Protein AF-A0A7S1JP50-F1 (afdb_monomer)

Sequence (211 aa):
AERHQGPLANLEGIGPIETRGVLFNLQELDGWASELQLILVARGCCRSLRSLKVKLVDEAMVSHPVFLFAEDLQEFANAVCVDNVPLTLTGGVGIFDLVLLQSALFPPASSPILKTVLRQLAQQAAQVSVGLNSTLSTPLDTPTPAMLDLARGLAFDKATRVLVANIDSLLQAPAAPPAPAPGLAAVAIIEEMQPIPQASALVISERMTAA

Nearest PDB structures (foldseek):
  3sfv-assembly1_A  TM=3.304E-01  e=3.286E+00  Homo sapiens
  3zjc-assembly4_C  TM=2.666E-01  e=3.485E+00  Homo sapiens
  3zjc-assembly3_E  TM=2.616E-01  e=3.485E+00  Homo sapiens
  2j0v-assembly1_A  TM=3.011E-01  e=6.653E+00  Arabidopsis thaliana

Mean predicted aligned error: 11.05 Å

Foldseek 3Di:
DPPPQFPCQQPAADDAAEQEPQQPDPVSLPCPLVVVLVVCVVRRQFANHQAYHYEYPDAHEHAQSLQVNLVSVVVSCNGRHHPPRHYYYHYAHAEYELVRLLDPSPDPDQDPSSLVSQQNSQCRYQEYEYEDEQPCPDPSPARDPVSLVSLLSHDNANHQEYEYEHVCVVDDDDDDDGDDDDGPRSVVSQVSNPPDYPHNYYHYDPPVDDD

Organism: NCBI:txid1169539

pLDDT: mean 75.35, std 17.94, range [28.7, 96.56]

Secondary structure (DSSP, 8-state):
------TTTT------EEESSTTT-HHHHTTHHHHHHHHHHHTT-SS-B--EEEEE-S-EEE-THHHHHHHHHHHHHHHHBPTTPPEEEES-EEEEEGGGGG-TTS-SS--HHHHHHHHHHHHHEEEEEEEE-TT--S------HHHHHHHHT---TT--EEEEEEGGGTS------------HHHHHHHHHSPSPP--SEEEEE------

Structure (mmCIF, N/CA/C/O backbone):
data_AF-A0A7S1JP50-F1
#
_entry.id   AF-A0A7S1JP50-F1
#
loop_
_atom_site.group_PDB
_atom_site.id
_atom_site.type_symbol
_atom_site.label_atom_id
_atom_site.label_alt_id
_atom_site.label_comp_id
_atom_site.label_asym_id
_atom_site.label_entity_id
_atom_site.label_seq_id
_atom_site.pdbx_PDB_ins_code
_atom_site.Cartn_x
_atom_site.Cartn_y
_atom_site.Cartn_z
_atom_site.occupancy
_atom_site.B_iso_or_equiv
_atom_site.auth_seq_id
_atom_site.auth_comp_id
_atom_site.auth_asym_id
_atom_site.auth_atom_id
_atom_site.pdbx_PDB_model_num
ATOM 1 N N . ALA A 1 1 ? -17.668 17.765 31.783 1.00 40.06 1 ALA A N 1
ATOM 2 C CA . ALA A 1 1 ? -18.333 17.433 30.510 1.00 40.06 1 ALA A CA 1
ATOM 3 C C . ALA A 1 1 ? -17.995 15.990 30.183 1.00 40.06 1 ALA A C 1
ATOM 5 O O . ALA A 1 1 ? -16.847 15.697 29.869 1.00 40.06 1 ALA A O 1
ATOM 6 N N . GLU A 1 2 ? -18.945 15.082 30.375 1.00 42.81 2 GLU A N 1
ATOM 7 C CA . GLU A 1 2 ? -18.768 13.677 30.018 1.00 42.81 2 GLU A CA 1
ATOM 8 C C . GLU A 1 2 ? -18.649 13.592 28.497 1.00 42.81 2 GLU A C 1
ATOM 10 O O . GLU A 1 2 ? -19.595 13.926 27.777 1.00 42.81 2 GLU A O 1
ATOM 15 N N . ARG A 1 3 ? -17.462 13.212 28.003 1.00 55.16 3 ARG A N 1
ATOM 16 C CA . ARG A 1 3 ? -17.273 12.831 26.602 1.00 55.16 3 ARG A CA 1
ATOM 17 C C . ARG A 1 3 ? -18.160 11.615 26.373 1.00 55.16 3 ARG A C 1
ATOM 19 O O . ARG A 1 3 ? -17.743 10.496 26.653 1.00 55.16 3 ARG A O 1
ATOM 26 N N . HIS A 1 4 ? -19.383 11.848 25.913 1.00 53.66 4 HIS A N 1
ATOM 27 C CA . HIS A 1 4 ? -20.217 10.797 25.365 1.00 53.66 4 HIS A CA 1
ATOM 28 C C . HIS A 1 4 ? -19.449 10.251 24.168 1.00 53.66 4 HIS A C 1
ATOM 30 O O . HIS A 1 4 ? -19.375 10.871 23.109 1.00 53.66 4 HIS A O 1
ATOM 36 N N . GLN A 1 5 ? -18.764 9.141 24.414 1.00 74.44 5 GLN A N 1
ATOM 37 C CA . GLN A 1 5 ? -18.153 8.309 23.405 1.00 74.44 5 GLN A CA 1
ATOM 38 C C . GLN A 1 5 ? -19.249 8.007 22.383 1.00 74.44 5 GLN A C 1
ATOM 40 O O . GLN A 1 5 ? -20.255 7.383 22.719 1.00 74.44 5 GLN A O 1
ATOM 45 N N . GLY A 1 6 ? -19.114 8.557 21.173 1.00 86.12 6 GLY A N 1
ATOM 46 C CA . GLY A 1 6 ? -20.077 8.328 20.101 1.00 86.12 6 GLY A CA 1
ATOM 47 C C . GLY A 1 6 ? -20.249 6.827 19.827 1.00 86.12 6 GLY A C 1
ATOM 48 O O . GLY A 1 6 ? -19.448 6.014 20.293 1.00 86.12 6 GLY A O 1
ATOM 49 N N . PRO A 1 7 ? -21.274 6.426 19.060 1.00 94.00 7 PRO A N 1
ATOM 50 C CA . PRO A 1 7 ? -21.614 5.016 18.861 1.00 94.00 7 PRO A CA 1
ATOM 51 C C . PRO A 1 7 ? -20.463 4.157 18.306 1.00 94.00 7 PRO A C 1
ATOM 53 O O . PRO A 1 7 ? -20.511 2.939 18.446 1.00 94.00 7 PRO A O 1
ATOM 56 N N . LEU A 1 8 ? -19.436 4.765 17.698 1.00 94.31 8 LEU A N 1
ATOM 57 C CA . LEU A 1 8 ? -18.259 4.078 17.157 1.00 94.31 8 LEU A CA 1
ATOM 58 C C . LEU A 1 8 ? -16.964 4.337 17.947 1.00 94.31 8 LEU A C 1
ATOM 60 O O . LEU A 1 8 ? -15.886 4.008 17.468 1.00 94.31 8 LEU A O 1
ATOM 64 N N . ALA A 1 9 ? -17.024 4.902 19.153 1.00 91.94 9 ALA A N 1
ATOM 65 C CA . ALA A 1 9 ? -15.821 5.258 19.916 1.00 91.94 9 ALA A CA 1
ATOM 66 C C . ALA A 1 9 ? -14.938 4.076 20.335 1.00 91.94 9 ALA A C 1
ATOM 68 O O . ALA A 1 9 ? -13.746 4.256 20.559 1.00 91.94 9 ALA A O 1
ATOM 69 N N . ASN A 1 10 ? -15.516 2.877 20.422 1.00 93.38 10 ASN A N 1
ATOM 70 C CA . ASN A 1 10 ? -14.792 1.638 20.707 1.00 93.38 10 ASN A CA 1
ATOM 71 C C . ASN A 1 10 ? -14.702 0.739 19.463 1.00 93.38 10 ASN A C 1
ATOM 73 O O . ASN A 1 10 ? -14.525 -0.470 19.583 1.00 93.38 10 ASN A O 1
ATOM 77 N N . LEU A 1 11 ? -14.880 1.303 18.262 1.00 95.19 11 LEU A N 1
ATOM 78 C CA . LEU A 1 11 ? -14.732 0.558 17.019 1.00 95.19 11 LEU A CA 1
ATOM 79 C C . LEU A 1 11 ? -13.257 0.203 16.833 1.00 95.19 11 LEU A C 1
ATOM 81 O O . LEU A 1 11 ? -12.430 1.076 16.582 1.00 95.19 11 LEU A O 1
ATOM 85 N N . GLU A 1 12 ? -12.935 -1.081 16.963 1.00 95.38 12 GLU A N 1
ATOM 86 C CA . GLU A 1 12 ? -11.555 -1.568 16.862 1.00 95.38 12 GLU A CA 1
ATOM 87 C C . GLU A 1 12 ? -11.187 -2.055 15.456 1.00 95.38 12 GLU A C 1
ATOM 89 O O . GLU A 1 12 ? -10.008 -2.204 15.136 1.00 95.38 12 GLU A O 1
ATOM 94 N N . GLY A 1 13 ? -12.176 -2.296 14.596 1.00 93.81 13 GLY A N 1
ATOM 95 C CA . GLY A 1 13 ? -11.940 -2.801 13.252 1.00 93.81 13 GLY A CA 1
ATOM 96 C C . GLY A 1 13 ? -13.081 -2.499 12.297 1.00 93.81 13 GLY A C 1
ATOM 97 O O . GLY A 1 13 ? -14.251 -2.489 12.674 1.00 93.81 13 GLY A O 1
ATOM 98 N N . ILE A 1 14 ? -12.706 -2.294 11.041 1.00 93.00 14 ILE A N 1
ATOM 99 C CA . ILE A 1 14 ? -13.608 -2.237 9.896 1.00 93.00 14 ILE A CA 1
ATOM 100 C C . ILE A 1 14 ? -13.255 -3.369 8.929 1.00 93.00 14 ILE A C 1
ATOM 102 O O . ILE A 1 14 ? -12.152 -3.928 8.971 1.00 93.00 14 ILE A O 1
ATOM 106 N N . GLY A 1 15 ? -14.213 -3.739 8.079 1.00 92.94 15 GLY A N 1
ATOM 107 C CA . GLY A 1 15 ? -13.943 -4.626 6.949 1.00 92.94 15 GLY A CA 1
ATOM 108 C C . GLY A 1 15 ? -12.890 -4.034 5.999 1.00 92.94 15 GLY A C 1
ATOM 109 O O . GLY A 1 15 ? -12.519 -2.867 6.144 1.00 92.94 15 GLY A O 1
ATOM 110 N N . PRO A 1 16 ? -12.381 -4.825 5.037 1.00 92.06 16 PRO A N 1
ATOM 111 C CA . PRO A 1 16 ? -11.462 -4.300 4.042 1.00 92.06 16 PRO A CA 1
ATOM 112 C C . PRO A 1 16 ? -12.126 -3.179 3.244 1.00 92.06 16 PRO A C 1
ATOM 114 O O . PRO A 1 16 ? -13.262 -3.312 2.795 1.00 92.06 16 PRO A O 1
ATOM 117 N N . ILE A 1 17 ? -11.388 -2.093 3.063 1.00 89.62 17 ILE A N 1
ATOM 118 C CA . ILE A 1 17 ? -11.755 -1.003 2.171 1.00 89.62 17 ILE A CA 1
ATOM 119 C C . ILE A 1 17 ? -11.500 -1.513 0.760 1.00 89.62 17 ILE A C 1
ATOM 121 O O . ILE A 1 17 ? -10.356 -1.789 0.390 1.00 89.62 17 ILE A O 1
ATOM 125 N N . GLU A 1 18 ? -12.574 -1.736 0.014 1.00 87.62 18 GLU A N 1
ATOM 126 C CA . GLU A 1 18 ? -12.481 -2.202 -1.361 1.00 87.62 18 GLU A CA 1
ATOM 127 C C . GLU A 1 18 ? -12.209 -1.025 -2.281 1.00 87.62 18 GLU A C 1
ATOM 129 O O . GLU A 1 18 ? -12.927 -0.028 -2.271 1.00 87.62 18 GLU A O 1
ATOM 134 N N . THR A 1 19 ? -11.163 -1.158 -3.081 1.00 77.94 19 THR A N 1
ATOM 135 C CA . THR A 1 19 ? -10.701 -0.109 -3.969 1.00 77.94 19 THR A CA 1
ATOM 136 C C . THR A 1 19 ? -10.603 -0.710 -5.378 1.00 77.94 19 THR A C 1
ATOM 138 O O . THR A 1 19 ? -9.928 -1.717 -5.618 1.00 77.94 19 THR A O 1
ATOM 141 N N . ARG A 1 20 ? -11.390 -0.158 -6.307 1.00 75.69 20 ARG A N 1
ATOM 142 C CA . ARG A 1 20 ? -11.404 -0.530 -7.734 1.00 75.69 20 ARG A CA 1
ATOM 143 C C . ARG A 1 20 ? -10.531 0.437 -8.513 1.00 75.69 20 ARG A C 1
ATOM 145 O O . ARG A 1 20 ? -10.384 1.574 -8.085 1.00 75.69 20 ARG A O 1
ATOM 152 N N . GLY A 1 21 ? -9.903 -0.034 -9.591 1.00 59.66 21 GLY A N 1
ATOM 153 C CA . GLY A 1 21 ? -9.217 0.838 -10.565 1.00 59.66 21 GLY A CA 1
ATOM 154 C C . GLY A 1 21 ? -8.075 1.737 -10.044 1.00 59.66 21 GLY A C 1
ATOM 155 O O . GLY A 1 21 ? -7.512 2.528 -10.800 1.00 59.66 21 GLY A O 1
ATOM 156 N N . VAL A 1 22 ? -7.700 1.596 -8.773 1.00 55.75 22 VAL A N 1
ATOM 157 C CA . VAL A 1 22 ? -7.035 2.608 -7.930 1.00 55.75 22 VAL A CA 1
ATOM 158 C C . VAL A 1 22 ? -5.703 3.102 -8.459 1.00 55.75 22 VAL A C 1
ATOM 160 O O . VAL A 1 22 ? -5.283 4.200 -8.142 1.00 55.75 22 VAL A O 1
ATOM 163 N N . LEU A 1 23 ? -4.995 2.307 -9.253 1.00 59.44 23 LEU A N 1
ATOM 164 C CA . LEU A 1 23 ? -3.674 2.700 -9.740 1.00 59.44 23 LEU A CA 1
ATOM 165 C C . LEU A 1 23 ? -3.663 3.059 -11.237 1.00 59.44 23 LEU A C 1
ATOM 167 O O . LEU A 1 23 ? -2.595 3.272 -11.809 1.00 59.44 23 LEU A O 1
ATOM 171 N N . PHE A 1 24 ? -4.850 3.183 -11.850 1.00 50.78 24 PHE A N 1
ATOM 172 C CA . PHE A 1 24 ? -5.037 3.633 -13.235 1.00 50.78 24 PHE A CA 1
ATOM 173 C C . PHE A 1 24 ? -5.795 4.957 -13.356 1.00 50.78 24 PHE A C 1
ATOM 175 O O . PHE A 1 24 ? -5.576 5.676 -14.329 1.00 50.78 24 PHE A O 1
ATOM 182 N N . ASN A 1 25 ? -6.683 5.288 -12.412 1.00 55.31 25 ASN A N 1
ATOM 183 C CA . ASN A 1 25 ? -7.523 6.478 -12.515 1.00 55.31 25 ASN A CA 1
ATOM 184 C C . ASN A 1 25 ? -7.574 7.265 -11.199 1.00 55.31 25 ASN A C 1
ATOM 186 O O . ASN A 1 25 ? -8.174 6.830 -10.218 1.00 55.31 25 ASN A O 1
ATOM 190 N N . LEU A 1 26 ? -6.982 8.463 -11.214 1.00 56.44 26 LEU A N 1
ATOM 191 C CA . LEU A 1 26 ? -7.018 9.422 -10.104 1.00 56.44 26 LEU A CA 1
ATOM 192 C C . LEU A 1 26 ? -8.450 9.792 -9.691 1.00 56.44 26 LEU A C 1
ATOM 194 O O . LEU A 1 26 ? -8.686 10.136 -8.541 1.00 56.44 26 LEU A O 1
ATOM 198 N N . GLN A 1 27 ? -9.407 9.699 -10.615 1.00 57.75 27 GLN A N 1
ATOM 199 C CA . GLN A 1 27 ? -10.784 10.118 -10.382 1.00 57.75 27 GLN A CA 1
ATOM 200 C C . GLN A 1 27 ? -11.570 9.165 -9.464 1.00 57.75 27 GLN A C 1
ATOM 202 O O . GLN A 1 27 ? -12.518 9.600 -8.822 1.00 57.75 27 GLN A O 1
ATOM 207 N N . GLU A 1 28 ? -11.191 7.883 -9.385 1.00 57.25 28 GLU A N 1
ATOM 208 C CA . GLU A 1 28 ? -11.827 6.905 -8.475 1.00 57.25 28 GLU A CA 1
ATOM 209 C C . GLU A 1 28 ? -11.165 6.870 -7.090 1.00 57.25 28 GLU A C 1
ATOM 211 O O . GLU A 1 28 ? -11.733 6.350 -6.130 1.00 57.25 28 GLU A O 1
ATOM 216 N N . LEU A 1 29 ? -9.958 7.427 -6.994 1.00 60.88 29 LEU A N 1
ATOM 217 C CA . LEU A 1 29 ? -9.216 7.615 -5.751 1.00 60.88 29 LEU A CA 1
ATOM 218 C C . LEU A 1 29 ? -9.729 8.801 -4.934 1.00 60.88 29 LEU A C 1
ATOM 220 O O . LEU A 1 29 ? -9.561 8.812 -3.717 1.00 60.88 29 LEU A O 1
ATOM 224 N N . ASP A 1 30 ? -10.337 9.781 -5.598 1.00 65.31 30 ASP A N 1
ATOM 225 C CA . ASP A 1 30 ? -10.648 11.063 -4.987 1.00 65.31 30 ASP A CA 1
ATOM 226 C C . ASP A 1 30 ? -11.747 10.939 -3.918 1.00 65.31 30 ASP A C 1
ATOM 228 O O . ASP A 1 30 ? -12.859 10.466 -4.164 1.00 65.31 30 ASP A O 1
ATOM 232 N N . GLY A 1 31 ? -11.418 11.368 -2.701 1.00 71.19 31 GLY A N 1
ATOM 233 C CA . GLY A 1 31 ? -12.384 11.668 -1.647 1.00 71.19 31 GLY A CA 1
ATOM 234 C C . GLY A 1 31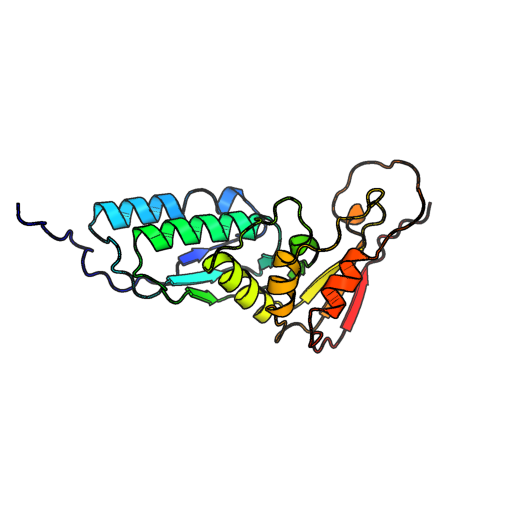 ? -12.908 10.500 -0.806 1.00 71.19 31 GLY A C 1
ATOM 235 O O . GLY A 1 31 ? -13.501 10.764 0.244 1.00 71.19 31 GLY A O 1
ATOM 236 N N . TRP A 1 32 ? -12.673 9.229 -1.168 1.00 80.75 32 TRP A N 1
ATOM 237 C CA . TRP A 1 32 ? -13.207 8.100 -0.380 1.00 80.75 32 TRP A CA 1
ATOM 238 C C . TRP A 1 32 ? -12.669 8.103 1.061 1.00 80.75 32 TRP A C 1
ATOM 240 O O . TRP A 1 32 ? -13.416 7.861 2.016 1.00 80.75 32 TRP A O 1
ATOM 250 N N . ALA A 1 33 ? -11.375 8.402 1.227 1.00 85.75 33 ALA A N 1
ATOM 251 C CA . ALA A 1 33 ? -10.713 8.422 2.526 1.00 85.75 33 ALA A CA 1
ATOM 252 C C . ALA A 1 33 ? -11.273 9.553 3.391 1.00 85.75 33 ALA A C 1
ATOM 254 O O . ALA A 1 33 ? -11.622 9.330 4.552 1.00 85.75 33 ALA A O 1
ATOM 255 N N . SER A 1 34 ? -11.441 10.740 2.804 1.00 87.19 34 SER A N 1
ATOM 256 C CA . SER A 1 34 ? -11.989 11.916 3.478 1.00 87.19 34 SER A CA 1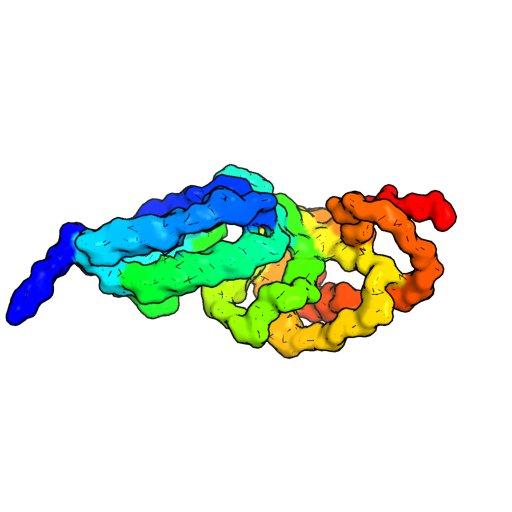
ATOM 257 C C . SER A 1 34 ? -13.441 11.706 3.912 1.00 87.19 34 SER A C 1
ATOM 259 O O . SER A 1 34 ? -13.793 12.039 5.044 1.00 87.19 34 SER A O 1
ATOM 261 N N . GLU A 1 35 ? -14.285 11.123 3.054 1.00 89.25 35 GLU A N 1
ATOM 262 C CA . GLU A 1 35 ? -15.693 10.864 3.371 1.00 89.25 35 GLU A CA 1
ATOM 263 C C . GLU A 1 35 ? -15.835 9.828 4.494 1.00 89.25 35 GLU A C 1
ATOM 265 O O . GLU A 1 35 ? -16.528 10.068 5.490 1.00 89.25 35 GLU A O 1
ATOM 270 N N . LEU A 1 36 ? -15.126 8.698 4.391 1.00 91.50 36 LEU A N 1
ATOM 271 C CA . LEU A 1 36 ? -15.165 7.662 5.421 1.00 91.50 36 LEU A CA 1
ATOM 272 C C . LEU A 1 36 ? -14.595 8.171 6.751 1.00 91.50 36 LEU A C 1
ATOM 274 O O . LEU A 1 36 ? -15.190 7.931 7.805 1.00 91.50 36 LEU A O 1
ATOM 278 N N . GLN A 1 37 ? -13.477 8.903 6.715 1.00 93.75 37 GLN A N 1
ATOM 279 C CA . GLN A 1 37 ? -12.899 9.554 7.889 1.00 93.75 37 GLN A CA 1
ATOM 280 C C . GLN A 1 37 ? -13.919 10.474 8.560 1.00 93.75 37 GLN A C 1
ATOM 282 O O . GLN A 1 37 ? -14.122 10.380 9.771 1.00 93.75 37 GLN A O 1
ATOM 287 N N . LEU A 1 38 ? -14.579 11.341 7.786 1.00 93.50 38 LEU A N 1
ATOM 288 C CA . LEU A 1 38 ? -15.565 12.286 8.301 1.00 93.50 38 LEU A CA 1
ATOM 289 C C . LEU A 1 38 ? -16.700 11.559 9.030 1.00 93.50 38 LEU A C 1
ATOM 291 O O . LEU A 1 38 ? -17.053 11.934 10.149 1.00 93.50 38 LEU A O 1
ATOM 295 N N . ILE A 1 39 ? -17.239 10.493 8.431 1.00 93.81 39 ILE A N 1
ATOM 296 C CA . ILE A 1 39 ? -18.315 9.688 9.024 1.00 93.81 39 ILE A CA 1
ATOM 297 C C . ILE A 1 39 ? -17.850 9.024 10.323 1.00 93.81 39 ILE A C 1
ATOM 299 O O . ILE A 1 39 ? -18.551 9.091 11.336 1.00 93.81 39 ILE A O 1
ATOM 303 N N . LEU A 1 40 ? -16.675 8.391 10.318 1.00 94.69 40 LEU A N 1
ATOM 304 C CA . LEU A 1 40 ? -16.137 7.693 11.486 1.00 94.69 40 LEU A CA 1
ATOM 305 C C . LEU A 1 40 ? -15.887 8.661 12.648 1.00 94.69 40 LEU A C 1
ATOM 307 O O . LEU A 1 40 ? -16.369 8.422 13.760 1.00 94.69 40 LEU A O 1
ATOM 311 N N . VAL A 1 41 ? -15.224 9.787 12.383 1.00 94.50 41 VAL A N 1
ATOM 312 C CA . VAL A 1 41 ? -14.938 10.820 13.386 1.00 94.50 41 VAL A CA 1
ATOM 313 C C . VAL A 1 41 ? -16.232 11.431 13.928 1.00 94.50 41 VAL A C 1
ATOM 315 O O . VAL A 1 41 ? -16.396 11.532 15.145 1.00 94.50 41 VAL A O 1
ATOM 318 N N . ALA A 1 42 ? -17.203 11.758 13.066 1.00 94.69 42 ALA A N 1
ATOM 319 C CA . ALA A 1 42 ? -18.500 12.298 13.488 1.00 94.69 42 ALA A CA 1
ATOM 320 C C . ALA A 1 42 ? -19.294 11.326 14.380 1.00 94.69 42 ALA A C 1
ATOM 322 O O . ALA A 1 42 ? -20.124 11.743 15.189 1.00 94.69 42 ALA A O 1
ATOM 323 N N . ARG A 1 43 ? -19.034 10.019 14.262 1.00 94.75 43 ARG A N 1
ATOM 324 C CA . ARG A 1 43 ? -19.624 8.968 15.104 1.00 94.75 43 ARG A CA 1
ATOM 325 C C . ARG A 1 43 ? -18.749 8.582 16.301 1.00 94.75 43 ARG A C 1
ATOM 327 O O . ARG A 1 43 ? -19.090 7.641 17.018 1.00 94.75 43 ARG A O 1
ATOM 334 N N . GLY A 1 44 ? -17.675 9.328 16.553 1.00 94.12 44 GLY A N 1
ATOM 335 C CA . GLY A 1 44 ? -16.815 9.199 17.725 1.00 94.12 44 GLY A CA 1
ATOM 336 C C . GLY A 1 44 ? -15.648 8.226 17.577 1.00 94.12 44 GLY A C 1
ATOM 337 O O . GLY A 1 44 ? -14.933 8.035 18.555 1.00 94.12 44 GLY A O 1
ATOM 338 N N . CYS A 1 45 ? -15.437 7.626 16.400 1.00 94.19 45 CYS A N 1
ATOM 339 C CA . CYS A 1 45 ? -14.281 6.772 16.121 1.00 94.19 45 CYS A CA 1
ATOM 340 C C . CYS A 1 45 ? -13.031 7.644 15.947 1.00 94.19 45 CYS A C 1
ATOM 342 O O . CYS A 1 45 ? -12.708 8.085 14.846 1.00 94.19 45 CYS A O 1
ATOM 344 N N . CYS A 1 46 ? -12.339 7.902 17.055 1.00 92.88 46 CYS A N 1
ATOM 345 C CA . CYS A 1 46 ? -11.121 8.702 17.097 1.00 92.88 46 CYS A CA 1
ATOM 346 C C . CYS A 1 46 ? -9.996 7.856 17.692 1.00 92.88 46 CYS A C 1
ATOM 348 O O . CYS A 1 46 ? -9.990 7.593 18.895 1.00 92.88 46 CYS A O 1
ATOM 350 N N . ARG A 1 47 ? -9.030 7.468 16.855 1.00 93.50 47 ARG A N 1
ATOM 351 C CA . ARG A 1 47 ? -7.864 6.657 17.244 1.00 93.50 47 ARG A CA 1
ATOM 352 C C . ARG A 1 47 ? -8.198 5.314 17.913 1.00 93.50 47 ARG A C 1
ATOM 354 O O . ARG A 1 47 ? -7.528 4.918 18.863 1.00 93.50 47 ARG A O 1
ATOM 361 N N . SER A 1 48 ? -9.235 4.621 17.447 1.00 95.00 48 SER A N 1
ATOM 362 C CA . SER A 1 48 ? -9.679 3.339 18.018 1.00 95.00 48 SER A CA 1
ATOM 363 C C . SER A 1 48 ? -9.421 2.143 17.098 1.00 95.00 48 SER A C 1
ATOM 365 O O . SER A 1 48 ? -9.283 1.023 17.589 1.00 95.00 48 SER A O 1
ATOM 367 N N . LEU A 1 49 ? -9.305 2.355 15.780 1.00 96.06 49 LEU A N 1
ATOM 368 C CA . LEU A 1 49 ? -9.080 1.258 14.838 1.00 96.06 49 LEU A CA 1
ATOM 369 C C . LEU A 1 49 ? -7.685 0.654 15.023 1.00 96.06 49 LEU A C 1
ATOM 371 O O . LEU A 1 49 ? -6.679 1.362 15.017 1.00 96.06 49 LEU A O 1
ATOM 375 N N . ARG A 1 50 ? -7.629 -0.675 15.144 1.00 96.56 50 ARG A N 1
ATOM 376 C CA . ARG A 1 50 ? -6.407 -1.453 15.400 1.00 96.56 50 ARG A CA 1
ATOM 377 C C . ARG A 1 50 ? -5.835 -2.133 14.164 1.00 96.56 50 ARG A C 1
ATOM 379 O O . ARG A 1 50 ? -4.778 -2.746 14.251 1.00 96.56 50 ARG A O 1
ATOM 386 N N . SER A 1 51 ? -6.515 -2.062 13.025 1.00 94.88 51 SER A N 1
ATOM 387 C CA . SER A 1 51 ? -6.001 -2.579 11.756 1.00 94.88 51 SER A CA 1
ATOM 388 C C . SER A 1 51 ? -6.622 -1.848 10.580 1.00 94.88 51 SER A C 1
ATOM 390 O O . SER A 1 51 ? -7.827 -1.591 10.597 1.00 94.88 51 SER A O 1
ATOM 392 N N . LEU A 1 52 ? -5.829 -1.619 9.539 1.00 94.06 52 LEU A N 1
ATOM 393 C CA . LEU A 1 52 ? -6.286 -1.083 8.267 1.00 94.06 52 LEU A CA 1
ATOM 394 C C . LEU A 1 52 ? -6.124 -2.156 7.192 1.00 94.06 52 LEU A C 1
ATOM 396 O O . LEU A 1 52 ? -5.035 -2.687 6.981 1.00 94.06 52 LEU A O 1
ATOM 400 N N . LYS A 1 53 ? -7.221 -2.506 6.528 1.00 94.62 53 LYS A N 1
ATOM 401 C CA . LYS A 1 53 ? -7.231 -3.511 5.466 1.00 94.62 53 LYS A CA 1
ATOM 402 C C . LYS A 1 53 ? -7.733 -2.859 4.196 1.00 94.62 53 LYS A C 1
ATOM 404 O O . LYS A 1 53 ? -8.797 -2.251 4.208 1.00 94.62 53 LYS A O 1
ATOM 409 N N . VAL A 1 54 ? -6.989 -3.02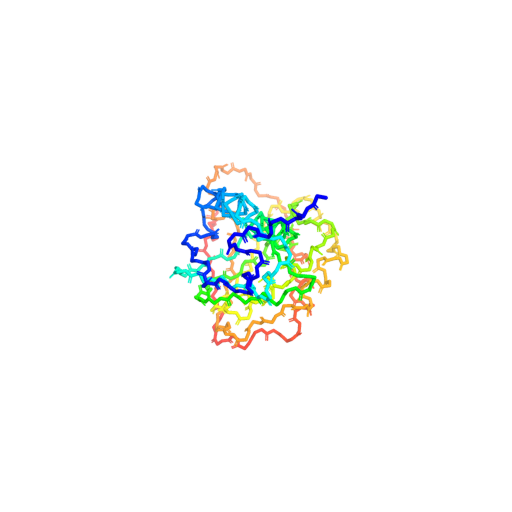1 3.116 1.00 91.38 54 VAL A N 1
ATOM 410 C CA . VAL A 1 54 ? -7.358 -2.551 1.784 1.00 91.38 54 VAL A CA 1
ATOM 411 C C . VAL A 1 54 ? -7.382 -3.755 0.854 1.00 91.38 54 VAL A C 1
ATOM 413 O O . VAL A 1 54 ? -6.495 -4.613 0.896 1.00 91.38 54 VAL A O 1
ATOM 416 N N . LYS A 1 55 ? -8.409 -3.833 0.016 1.00 90.69 55 LYS A N 1
ATOM 417 C CA . LYS A 1 55 ? -8.552 -4.868 -1.000 1.00 90.69 55 LYS A CA 1
ATOM 418 C C . LYS A 1 55 ? -8.643 -4.226 -2.378 1.00 90.69 55 LYS A C 1
ATOM 420 O O . LYS A 1 55 ? -9.639 -3.580 -2.686 1.00 90.69 55 LYS A O 1
ATOM 425 N N . LEU A 1 56 ? -7.627 -4.467 -3.198 1.00 86.00 56 LEU A N 1
ATOM 426 C CA . LEU A 1 56 ? -7.623 -4.141 -4.618 1.00 86.00 56 LEU A CA 1
ATOM 427 C C . LEU A 1 56 ? -8.518 -5.159 -5.329 1.00 86.00 56 LEU A C 1
ATOM 429 O O . LEU A 1 56 ? -8.248 -6.363 -5.296 1.00 86.00 56 LEU A O 1
ATOM 433 N N . VAL A 1 57 ? -9.622 -4.685 -5.899 1.00 83.94 57 VAL A N 1
ATOM 434 C CA . VAL A 1 57 ? -10.622 -5.554 -6.539 1.00 83.94 57 VAL A CA 1
ATOM 435 C C . VAL A 1 57 ? -10.178 -5.983 -7.940 1.00 83.94 57 VAL A C 1
ATOM 437 O O . VAL A 1 57 ? -10.437 -7.119 -8.331 1.00 83.94 57 VAL A O 1
ATOM 440 N N . ASP A 1 58 ? -9.468 -5.106 -8.648 1.00 81.88 58 ASP A N 1
ATOM 441 C CA . ASP A 1 58 ? -8.974 -5.327 -10.007 1.00 81.88 58 ASP A CA 1
ATOM 442 C C . ASP A 1 58 ? -7.452 -5.522 -10.024 1.00 81.88 58 ASP A C 1
ATOM 444 O O . ASP A 1 58 ? -6.749 -5.137 -9.085 1.00 81.88 58 ASP A O 1
ATOM 448 N N . GLU A 1 59 ? -6.936 -6.109 -11.106 1.00 76.69 59 GLU A N 1
ATOM 449 C CA . GLU A 1 59 ? -5.494 -6.255 -11.306 1.00 76.69 59 GLU A CA 1
ATOM 450 C C . GLU A 1 59 ? -4.845 -4.876 -11.470 1.00 76.69 59 GLU A C 1
ATOM 452 O O . GLU A 1 59 ? -5.072 -4.189 -12.462 1.00 76.69 59 GLU A O 1
ATOM 457 N N . ALA A 1 60 ? -4.054 -4.454 -10.482 1.00 77.12 60 ALA A N 1
ATOM 458 C CA . ALA A 1 60 ? -3.543 -3.089 -10.410 1.00 77.12 60 ALA A CA 1
ATOM 459 C C . ALA A 1 60 ? -2.167 -2.918 -11.082 1.00 77.12 60 ALA A C 1
ATOM 461 O O . ALA A 1 60 ? -1.298 -3.783 -10.959 1.00 77.12 60 ALA A O 1
ATOM 462 N N . MET A 1 61 ? -1.939 -1.773 -11.734 1.00 82.12 61 MET A N 1
ATOM 463 C CA . MET A 1 61 ? -0.611 -1.335 -12.183 1.00 82.12 61 MET A CA 1
ATOM 464 C C . MET A 1 61 ? -0.073 -0.266 -11.242 1.00 82.12 61 MET A C 1
ATOM 466 O O . MET A 1 61 ? -0.607 0.832 -11.199 1.00 82.12 61 MET A O 1
ATOM 470 N N . VAL A 1 62 ? 1.007 -0.541 -10.522 1.00 83.56 62 VAL A N 1
ATOM 471 C CA . VAL A 1 62 ? 1.617 0.435 -9.612 1.00 83.56 62 VAL A CA 1
ATOM 472 C C . VAL A 1 62 ? 2.326 1.519 -10.410 1.00 83.56 62 VAL A C 1
ATOM 474 O O . VAL A 1 62 ? 3.352 1.267 -11.037 1.00 83.56 62 VAL A O 1
ATOM 477 N N . SER A 1 63 ? 1.762 2.724 -10.362 1.00 79.88 63 SER A N 1
ATOM 478 C CA . SER A 1 63 ? 2.268 3.933 -11.010 1.00 79.88 63 SER A CA 1
ATOM 479 C C . SER A 1 63 ? 2.122 5.143 -10.071 1.00 79.88 63 SER A C 1
ATOM 481 O O . SER A 1 63 ? 1.812 4.979 -8.892 1.00 79.88 63 SER A O 1
ATOM 483 N N . HIS A 1 64 ? 2.360 6.365 -10.555 1.00 80.75 64 HIS A N 1
ATOM 484 C CA . HIS A 1 64 ? 2.431 7.582 -9.726 1.00 80.75 64 HIS A CA 1
ATOM 485 C C . HIS A 1 64 ? 1.216 7.863 -8.807 1.00 80.75 64 HIS A C 1
ATOM 487 O O . HIS A 1 64 ? 1.446 8.342 -7.695 1.00 80.75 64 HIS A O 1
ATOM 493 N N . PRO A 1 65 ? -0.046 7.538 -9.168 1.00 82.94 65 PRO A N 1
ATOM 494 C CA . PRO A 1 65 ? -1.202 7.670 -8.273 1.00 82.94 65 PRO A CA 1
ATOM 495 C C . PRO A 1 65 ? -1.061 6.959 -6.918 1.00 82.94 65 PRO A C 1
ATOM 497 O O . PRO A 1 65 ? -1.752 7.313 -5.966 1.00 82.94 65 PRO A O 1
ATOM 500 N N . VAL A 1 66 ? -0.141 5.993 -6.797 1.00 84.62 66 VAL A N 1
ATOM 501 C CA . VAL A 1 66 ? 0.154 5.316 -5.526 1.00 84.62 66 VAL A CA 1
ATOM 502 C C . VAL A 1 66 ? 0.619 6.277 -4.427 1.00 84.62 66 VAL A C 1
ATOM 504 O O . VAL A 1 66 ? 0.394 5.994 -3.252 1.00 84.62 66 VAL A O 1
ATOM 507 N N . PHE A 1 67 ? 1.257 7.400 -4.783 1.00 85.56 67 PHE A N 1
ATOM 508 C CA . PHE A 1 67 ? 1.716 8.387 -3.805 1.00 85.56 67 PHE A CA 1
ATOM 509 C C . PHE A 1 67 ? 0.535 9.091 -3.137 1.00 85.56 67 PHE A C 1
ATOM 511 O O . PHE A 1 67 ? 0.453 9.082 -1.913 1.00 85.56 67 PHE A O 1
ATOM 518 N N . LEU A 1 68 ? -0.419 9.577 -3.934 1.00 84.25 68 LEU A N 1
ATOM 519 C CA . LEU A 1 68 ? -1.645 10.213 -3.439 1.00 84.25 68 LEU A CA 1
ATOM 520 C C . LEU A 1 68 ? -2.476 9.234 -2.610 1.00 84.25 68 LEU A C 1
ATOM 522 O O . LEU A 1 68 ? -2.872 9.536 -1.492 1.00 84.25 68 LEU A O 1
ATOM 526 N N . PHE A 1 69 ? -2.629 8.001 -3.100 1.00 86.00 69 PHE A N 1
ATOM 527 C CA . PHE A 1 69 ? -3.301 6.947 -2.348 1.00 86.00 69 PHE A CA 1
ATOM 528 C C . PHE A 1 69 ? -2.667 6.700 -0.970 1.00 86.00 69 PHE A C 1
ATOM 530 O O . PHE A 1 69 ? -3.367 6.537 0.030 1.00 86.00 69 PHE A O 1
ATOM 537 N N . ALA A 1 70 ? -1.336 6.641 -0.901 1.00 88.81 70 ALA A N 1
ATOM 538 C CA . ALA A 1 70 ? -0.634 6.425 0.357 1.00 88.81 70 ALA A CA 1
ATOM 539 C C . ALA A 1 70 ? -0.743 7.627 1.309 1.00 88.81 70 ALA A C 1
ATOM 541 O O . ALA A 1 70 ? -0.760 7.423 2.524 1.00 88.81 70 ALA A O 1
ATOM 542 N N . GLU A 1 71 ? -0.809 8.848 0.780 1.00 87.62 71 GLU A N 1
ATOM 543 C CA . GLU A 1 71 ? -1.051 10.069 1.554 1.00 87.62 71 GLU A CA 1
ATOM 544 C C . GLU A 1 71 ? -2.466 10.078 2.141 1.00 87.62 71 GLU A C 1
ATOM 546 O O . GLU A 1 71 ? -2.605 10.191 3.359 1.00 87.62 71 GLU A O 1
ATOM 551 N N . ASP A 1 72 ? -3.491 9.806 1.334 1.00 88.00 72 ASP A N 1
ATOM 552 C CA . ASP A 1 72 ? -4.882 9.704 1.794 1.00 88.00 72 ASP A CA 1
ATOM 553 C C . ASP A 1 72 ? -5.046 8.633 2.881 1.00 88.00 72 ASP A C 1
ATOM 555 O O . ASP A 1 72 ? -5.694 8.846 3.909 1.00 88.00 72 ASP A O 1
ATOM 559 N N . LEU A 1 73 ? -4.402 7.472 2.702 1.00 90.25 73 LEU A N 1
ATOM 560 C CA . LEU A 1 73 ? -4.367 6.429 3.728 1.00 90.25 73 LEU A CA 1
ATOM 561 C C . LEU A 1 73 ? -3.660 6.886 5.009 1.00 90.25 73 LEU A C 1
ATOM 563 O O . LEU A 1 73 ? -4.055 6.473 6.102 1.00 90.25 73 LEU A O 1
ATOM 567 N N . GLN A 1 74 ? -2.602 7.688 4.892 1.00 91.56 74 GLN A N 1
ATOM 568 C CA . GLN A 1 74 ? -1.861 8.223 6.033 1.00 91.56 74 GLN A CA 1
ATOM 569 C C . GLN A 1 74 ? -2.705 9.211 6.826 1.00 91.56 74 GLN A C 1
ATOM 571 O O . GLN A 1 74 ? -2.737 9.112 8.055 1.00 91.56 74 GLN A O 1
ATOM 576 N N . GLU A 1 75 ? -3.414 10.112 6.154 1.00 91.44 75 GLU A N 1
ATOM 577 C CA . GLU A 1 75 ? -4.342 11.042 6.795 1.00 91.44 75 GLU A CA 1
ATOM 578 C C . GLU A 1 75 ? -5.497 10.303 7.471 1.00 91.44 75 GLU A C 1
ATOM 580 O O . GLU A 1 75 ? -5.747 10.508 8.664 1.00 91.44 75 GLU A O 1
ATOM 585 N N . PHE A 1 76 ? -6.107 9.352 6.756 1.00 92.44 76 PHE A N 1
ATOM 586 C CA . PHE A 1 76 ? -7.149 8.484 7.292 1.00 92.44 76 PHE A CA 1
ATOM 587 C C . PHE A 1 76 ? -6.681 7.769 8.564 1.00 92.44 76 PHE A C 1
ATOM 589 O O . PHE A 1 76 ? -7.314 7.864 9.620 1.00 92.44 76 PHE A O 1
ATOM 596 N N . ALA A 1 77 ? -5.536 7.084 8.498 1.00 93.62 77 ALA A N 1
ATOM 597 C CA . ALA A 1 77 ? -4.995 6.350 9.634 1.00 93.62 77 ALA A CA 1
ATOM 598 C C . ALA A 1 77 ? -4.710 7.270 10.829 1.00 93.62 77 ALA A C 1
ATOM 600 O O . ALA A 1 77 ? -5.014 6.906 11.963 1.00 93.62 77 ALA A O 1
ATOM 601 N N . ASN A 1 78 ? -4.192 8.476 10.592 1.00 93.31 78 ASN A N 1
ATOM 602 C CA . ASN A 1 78 ? -3.915 9.438 11.659 1.00 93.31 78 ASN A CA 1
ATOM 603 C C . ASN A 1 78 ? -5.189 9.894 12.388 1.00 93.31 78 ASN A C 1
ATOM 605 O O . ASN A 1 78 ? -5.149 10.141 13.596 1.00 93.31 78 ASN A O 1
ATOM 609 N N . ALA A 1 79 ? -6.314 9.992 11.677 1.00 94.06 79 ALA A N 1
ATOM 610 C CA . ALA A 1 79 ? -7.582 10.427 12.249 1.00 94.06 79 ALA A CA 1
ATOM 611 C C . ALA A 1 79 ? -8.282 9.327 13.066 1.00 94.06 79 ALA A C 1
ATOM 613 O O . ALA A 1 79 ? -8.773 9.582 14.172 1.00 94.06 79 ALA A O 1
ATOM 614 N N . VAL A 1 80 ? -8.339 8.098 12.541 1.00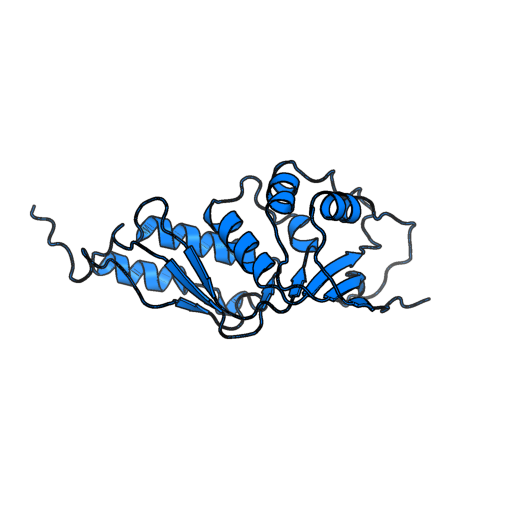 95.12 80 VAL A N 1
ATOM 615 C CA . VAL A 1 80 ? -9.221 7.050 13.091 1.00 95.12 80 VAL A CA 1
ATOM 616 C C . VAL A 1 80 ? -8.492 5.853 13.708 1.00 95.12 80 VAL A C 1
ATOM 618 O O . VAL A 1 80 ? -9.093 5.140 14.518 1.00 95.12 80 VAL A O 1
ATOM 621 N N . CYS A 1 81 ? -7.211 5.638 13.403 1.00 95.31 81 CYS A N 1
ATOM 622 C CA . CYS A 1 81 ? -6.449 4.483 13.881 1.00 95.31 81 CYS A CA 1
ATOM 623 C C . CYS A 1 81 ? -5.577 4.794 15.104 1.00 95.31 81 CYS A C 1
ATOM 625 O O . CYS A 1 81 ? -5.190 5.935 15.371 1.00 95.31 81 CYS A O 1
ATOM 627 N N . VAL A 1 82 ? -5.254 3.741 15.854 1.00 94.38 82 VAL A N 1
ATOM 628 C CA . VAL A 1 82 ? -4.192 3.781 16.866 1.00 94.38 82 VAL A CA 1
ATOM 629 C C . VAL A 1 82 ? -2.824 3.985 16.204 1.00 94.38 82 VAL A C 1
ATOM 631 O O . VAL A 1 82 ? -2.637 3.696 15.020 1.00 94.38 82 VAL A O 1
ATOM 634 N N . ASP A 1 83 ? -1.848 4.456 16.981 1.00 89.75 83 ASP A N 1
ATOM 635 C CA . ASP A 1 83 ? -0.460 4.585 16.526 1.00 89.75 83 ASP A CA 1
ATOM 636 C C . ASP A 1 83 ? 0.095 3.252 15.993 1.00 89.75 83 ASP A C 1
ATOM 638 O O . ASP A 1 83 ? -0.129 2.195 16.583 1.00 89.75 83 ASP A O 1
ATOM 642 N N . ASN A 1 84 ? 0.862 3.315 14.898 1.00 86.44 84 ASN A N 1
ATOM 643 C CA . ASN A 1 84 ? 1.496 2.157 14.249 1.00 86.44 84 ASN A CA 1
ATOM 644 C C . ASN A 1 84 ? 0.513 1.043 13.856 1.00 86.44 84 ASN A C 1
ATOM 646 O O . ASN A 1 84 ? 0.804 -0.147 14.005 1.00 86.44 84 ASN A O 1
ATOM 650 N N . VAL A 1 85 ? -0.660 1.430 13.352 1.00 90.81 85 VAL A N 1
ATOM 651 C CA . VAL A 1 85 ? -1.675 0.482 12.897 1.00 90.81 85 VAL A CA 1
ATOM 652 C C . VAL A 1 85 ? -1.114 -0.462 11.817 1.00 90.81 85 VAL A C 1
ATOM 654 O O . VAL A 1 85 ? -0.527 0.004 10.835 1.00 90.81 85 VAL A O 1
ATOM 657 N N . PRO A 1 86 ? -1.287 -1.790 11.950 1.00 93.94 86 PRO A N 1
ATOM 658 C CA . PRO A 1 86 ? -0.940 -2.717 10.887 1.00 93.94 86 PRO A CA 1
ATOM 659 C C . PRO A 1 86 ? -1.816 -2.451 9.660 1.00 93.94 86 PRO A C 1
ATOM 661 O O . PRO A 1 86 ? -3.049 -2.464 9.740 1.00 93.94 86 PRO A O 1
ATOM 664 N N . LEU A 1 87 ? -1.155 -2.239 8.525 1.00 94.31 87 LEU A N 1
ATOM 665 C CA . LEU A 1 87 ? -1.768 -2.085 7.212 1.00 94.31 87 LEU A CA 1
ATOM 666 C C . LEU A 1 87 ? -1.612 -3.388 6.420 1.00 94.31 87 LEU A C 1
ATOM 668 O O . LEU A 1 87 ? -0.524 -3.960 6.357 1.00 94.31 87 LEU A O 1
ATOM 672 N N . THR A 1 88 ? -2.691 -3.867 5.807 1.00 94.62 88 THR A N 1
ATOM 673 C CA . THR A 1 88 ? -2.680 -5.039 4.921 1.00 94.62 88 THR A CA 1
ATOM 674 C C . THR A 1 88 ? -3.371 -4.711 3.606 1.00 94.62 88 THR A C 1
ATOM 676 O O . THR A 1 88 ? -4.558 -4.395 3.595 1.00 94.62 88 THR A O 1
ATOM 679 N N . LEU A 1 89 ? -2.639 -4.829 2.504 1.00 91.00 89 LEU A N 1
ATOM 680 C CA . LEU A 1 89 ? -3.125 -4.737 1.137 1.00 91.00 89 LEU A CA 1
ATOM 681 C C . LEU A 1 89 ? -3.275 -6.150 0.585 1.00 91.00 89 LEU A C 1
ATOM 683 O O . LEU A 1 89 ? -2.343 -6.951 0.628 1.00 91.00 89 LEU A O 1
ATOM 687 N N . THR A 1 90 ? -4.447 -6.441 0.040 1.00 90.25 90 THR A N 1
ATOM 688 C CA . THR A 1 90 ? -4.754 -7.713 -0.620 1.00 90.25 90 THR A CA 1
ATOM 689 C C . THR A 1 90 ? -5.250 -7.455 -2.032 1.00 90.25 90 THR A C 1
ATOM 691 O O . THR A 1 90 ? -5.910 -6.449 -2.267 1.00 90.25 90 THR A O 1
ATOM 694 N N . GLY A 1 91 ? -4.951 -8.353 -2.966 1.00 84.75 91 GLY A N 1
ATOM 695 C CA . GLY A 1 91 ? -5.435 -8.274 -4.343 1.00 84.75 91 GLY A CA 1
ATOM 696 C C . GLY A 1 91 ? -4.383 -8.728 -5.349 1.00 84.75 91 GLY A C 1
ATOM 697 O O . GLY A 1 91 ? -3.308 -9.200 -4.975 1.00 84.75 91 GLY A O 1
ATOM 698 N N . GLY A 1 92 ? -4.711 -8.625 -6.634 1.00 78.69 92 GLY A N 1
ATOM 699 C CA . GLY A 1 92 ? -3.756 -8.870 -7.711 1.00 78.69 92 GLY A CA 1
ATOM 700 C C . GLY A 1 92 ? -3.039 -7.578 -8.081 1.00 78.69 92 GLY A C 1
ATOM 701 O O . GLY A 1 92 ? -3.687 -6.606 -8.457 1.00 78.69 92 GLY A O 1
ATOM 702 N N . VAL A 1 93 ? -1.710 -7.561 -8.002 1.00 81.06 93 VAL A N 1
ATOM 703 C CA . VAL A 1 93 ? -0.908 -6.509 -8.635 1.00 81.06 93 VAL A CA 1
ATOM 704 C C . VAL A 1 93 ? -0.356 -7.096 -9.923 1.00 81.06 93 VAL A C 1
ATOM 706 O O . VAL A 1 93 ? 0.420 -8.048 -9.887 1.00 81.06 93 VAL A O 1
ATOM 709 N N . GLY A 1 94 ? -0.777 -6.555 -11.061 1.00 83.25 94 GLY A N 1
ATOM 710 C CA . GLY A 1 94 ? -0.322 -7.035 -12.360 1.00 83.25 94 GLY A CA 1
ATOM 711 C C . GLY A 1 94 ? 1.097 -6.578 -12.639 1.00 83.25 94 GLY A C 1
ATOM 712 O O . GLY A 1 94 ? 1.992 -7.395 -12.842 1.00 83.25 94 GLY A O 1
ATOM 713 N N . ILE A 1 95 ? 1.320 -5.263 -12.598 1.00 85.56 95 ILE A N 1
ATOM 714 C CA . ILE A 1 95 ? 2.586 -4.646 -13.006 1.00 85.56 95 ILE A CA 1
ATOM 715 C C . ILE A 1 95 ? 3.055 -3.661 -11.936 1.00 85.56 95 ILE A C 1
ATOM 717 O O . ILE A 1 95 ? 2.275 -2.835 -11.472 1.00 85.56 95 ILE A O 1
ATOM 721 N N . PHE A 1 96 ? 4.336 -3.708 -11.580 1.00 88.19 96 PHE A N 1
ATOM 722 C CA . PHE A 1 96 ? 5.002 -2.679 -10.782 1.00 88.19 96 PHE A CA 1
ATOM 723 C C . PHE A 1 96 ? 5.995 -1.904 -11.652 1.00 88.19 96 PHE A C 1
ATOM 725 O O . PHE A 1 96 ? 6.944 -2.503 -12.156 1.00 88.19 96 PHE A O 1
ATOM 732 N N . ASP A 1 97 ? 5.791 -0.598 -11.842 1.00 84.56 97 ASP A N 1
ATOM 733 C CA . ASP A 1 97 ? 6.648 0.224 -12.705 1.00 84.56 97 ASP A CA 1
ATOM 734 C C . ASP A 1 97 ? 7.781 0.915 -11.938 1.00 84.56 97 ASP A C 1
ATOM 736 O O . ASP A 1 97 ? 7.573 1.900 -11.238 1.00 84.56 97 ASP A O 1
ATOM 740 N N . LEU A 1 98 ? 9.016 0.449 -12.105 1.00 82.31 98 LEU A N 1
ATOM 741 C CA . LEU A 1 98 ? 10.174 0.990 -11.386 1.00 82.31 98 LEU A CA 1
ATOM 742 C C . LEU A 1 98 ? 10.492 2.446 -11.722 1.00 82.31 98 LEU A C 1
ATOM 744 O O . LEU A 1 98 ? 11.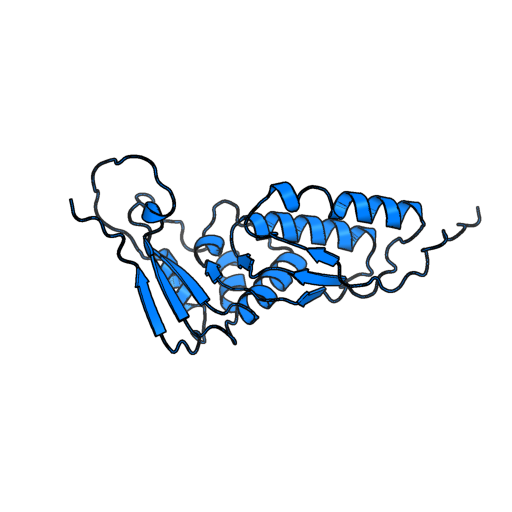144 3.121 -10.924 1.00 82.31 98 LEU A O 1
ATOM 748 N N . VAL A 1 99 ? 9.990 2.956 -12.847 1.00 77.94 99 VAL A N 1
ATOM 749 C CA . VAL A 1 99 ? 10.088 4.380 -13.191 1.00 77.94 99 VAL A CA 1
ATOM 750 C C . VAL A 1 99 ? 9.422 5.243 -12.116 1.00 77.94 99 VAL A C 1
ATOM 752 O O . VAL A 1 99 ? 9.853 6.371 -11.883 1.00 77.94 99 VAL A O 1
ATOM 755 N N . LEU A 1 100 ? 8.435 4.707 -11.383 1.00 80.38 100 LEU A N 1
ATOM 756 C CA . LEU A 1 100 ? 7.780 5.408 -10.277 1.00 80.38 100 LEU A CA 1
ATOM 757 C C . LEU A 1 100 ? 8.776 5.877 -9.209 1.00 80.38 100 LEU A C 1
ATOM 759 O O . LEU A 1 100 ? 8.591 6.947 -8.635 1.00 80.38 100 LEU A O 1
ATOM 763 N N . LEU A 1 101 ? 9.850 5.116 -8.972 1.00 77.81 101 LEU A N 1
ATOM 764 C CA . LEU A 1 101 ? 10.873 5.460 -7.983 1.00 77.81 101 LEU A CA 1
ATOM 765 C C . LEU A 1 101 ? 11.687 6.682 -8.406 1.00 77.81 101 LEU A C 1
ATOM 767 O O . LEU A 1 101 ? 12.209 7.383 -7.551 1.00 77.81 101 LEU A O 1
ATOM 771 N N . GLN A 1 102 ? 11.779 6.937 -9.709 1.00 72.19 102 GLN A N 1
ATOM 772 C CA . GLN A 1 102 ? 12.523 8.047 -10.301 1.00 72.19 102 GLN A CA 1
ATOM 773 C C . GLN A 1 102 ? 11.641 9.260 -10.610 1.00 72.19 102 GLN A C 1
ATOM 775 O O . GLN A 1 102 ? 12.089 10.215 -11.243 1.00 72.19 102 GLN A O 1
ATOM 780 N N . SER A 1 103 ? 10.373 9.220 -10.204 1.00 72.31 103 SER A N 1
ATOM 781 C CA . SER A 1 103 ? 9.445 10.311 -10.453 1.00 72.31 103 SER A CA 1
ATOM 782 C C . SER A 1 103 ? 9.857 11.567 -9.691 1.00 72.31 103 SER A C 1
ATOM 784 O O . SER A 1 103 ? 10.173 11.504 -8.505 1.00 72.31 103 SER A O 1
ATOM 786 N N . ALA A 1 104 ? 9.735 12.734 -10.328 1.00 68.69 104 ALA A N 1
ATOM 787 C CA . ALA A 1 104 ? 9.823 14.022 -9.634 1.00 68.69 104 ALA A CA 1
ATOM 788 C C . ALA A 1 104 ? 8.737 14.188 -8.551 1.00 68.69 104 ALA A C 1
ATOM 790 O O . ALA A 1 104 ? 8.860 15.041 -7.677 1.00 68.69 104 ALA A O 1
ATOM 791 N N . LEU A 1 105 ? 7.680 13.368 -8.601 1.00 68.88 105 LEU A N 1
ATOM 792 C CA . LEU A 1 105 ? 6.621 13.312 -7.593 1.00 68.88 105 LEU A CA 1
ATOM 793 C C . LEU A 1 105 ? 6.989 12.437 -6.387 1.00 68.88 105 LEU A C 1
ATOM 795 O O . LEU A 1 105 ? 6.179 12.288 -5.476 1.00 68.88 105 LEU A O 1
ATOM 799 N N . PHE A 1 106 ? 8.182 11.834 -6.372 1.00 71.25 106 PHE A N 1
ATOM 800 C CA . PHE A 1 106 ? 8.627 11.038 -5.240 1.00 71.25 106 PHE A CA 1
ATOM 801 C C . PHE A 1 106 ? 8.809 11.934 -4.003 1.00 71.25 106 PHE A C 1
ATOM 803 O O . PHE A 1 106 ? 9.585 12.895 -4.048 1.00 71.25 106 PHE A O 1
ATOM 810 N N . PRO A 1 107 ? 8.135 11.641 -2.878 1.00 71.69 107 PRO A N 1
ATOM 811 C CA . PRO A 1 107 ? 8.209 12.501 -1.709 1.00 71.69 107 PRO A CA 1
ATOM 812 C C . PRO A 1 107 ? 9.612 12.442 -1.073 1.00 71.69 107 PRO A C 1
ATOM 814 O O . PRO A 1 107 ? 10.137 11.347 -0.849 1.00 71.69 107 PRO A O 1
ATOM 817 N N . PRO A 1 108 ? 10.213 13.590 -0.696 1.00 67.62 108 PRO A N 1
ATOM 818 C CA . PRO A 1 108 ? 11.551 13.637 -0.091 1.00 67.62 108 PRO A CA 1
ATOM 819 C C . PRO A 1 108 ? 11.667 12.834 1.214 1.00 67.62 108 PRO A C 1
ATOM 821 O O . PRO A 1 108 ? 12.728 12.298 1.533 1.00 67.62 108 PRO A O 1
ATOM 824 N N . ALA A 1 109 ? 10.567 12.744 1.966 1.00 73.94 109 ALA A N 1
ATOM 825 C CA . ALA A 1 109 ? 10.430 11.914 3.153 1.00 73.94 109 ALA A CA 1
ATOM 826 C C . ALA A 1 109 ? 9.256 10.952 2.947 1.00 73.94 109 ALA A C 1
ATOM 828 O O . ALA A 1 109 ? 8.094 11.348 3.009 1.00 73.94 109 ALA A O 1
ATOM 829 N N . SER A 1 110 ? 9.555 9.679 2.690 1.00 73.38 110 SER A N 1
ATOM 830 C CA . SER A 1 110 ? 8.521 8.661 2.508 1.00 73.38 110 SER A CA 1
ATOM 831 C C . SER A 1 110 ? 7.835 8.337 3.837 1.00 73.38 110 SER A C 1
ATOM 833 O O . SER A 1 110 ? 8.486 7.965 4.819 1.00 73.38 110 SER A O 1
ATOM 835 N N . SER A 1 111 ? 6.505 8.463 3.866 1.00 84.44 111 SER A N 1
ATOM 836 C CA . SER A 1 111 ? 5.703 8.122 5.042 1.00 84.44 111 SER A CA 1
ATOM 837 C C . SER A 1 111 ? 5.787 6.617 5.356 1.00 84.44 111 SER A C 1
ATOM 839 O O . SER A 1 111 ? 6.005 5.801 4.449 1.00 84.44 111 SER A O 1
ATOM 841 N N . PRO A 1 112 ? 5.601 6.197 6.623 1.00 87.81 112 PRO A N 1
ATOM 842 C CA . PRO A 1 112 ? 5.562 4.777 6.980 1.00 87.81 112 PRO A CA 1
ATOM 843 C C . PRO A 1 112 ? 4.509 3.993 6.187 1.00 87.81 112 PRO A C 1
ATOM 845 O O . PRO A 1 112 ? 4.763 2.851 5.787 1.00 87.81 112 PRO A O 1
ATOM 848 N N . ILE A 1 113 ? 3.353 4.612 5.913 1.00 90.69 113 ILE A N 1
ATOM 849 C CA . ILE A 1 113 ? 2.317 4.010 5.072 1.00 90.69 113 ILE A CA 1
ATOM 850 C C . ILE A 1 113 ? 2.796 3.874 3.634 1.00 90.69 113 ILE A C 1
ATOM 852 O O . ILE A 1 113 ? 2.684 2.776 3.099 1.00 90.69 113 ILE A O 1
ATOM 856 N N . LEU A 1 114 ? 3.408 4.897 3.031 1.00 89.88 114 LEU A N 1
ATOM 857 C CA . LEU A 1 114 ? 3.930 4.791 1.667 1.00 89.88 114 LEU A CA 1
ATOM 858 C C . LEU A 1 114 ? 4.951 3.655 1.532 1.00 89.88 114 LEU A C 1
ATOM 860 O O . LEU A 1 114 ? 4.834 2.830 0.625 1.00 89.88 114 LEU A O 1
ATOM 864 N N . LYS A 1 115 ? 5.909 3.556 2.464 1.00 90.00 115 LYS A N 1
ATOM 865 C CA . LYS A 1 115 ? 6.885 2.450 2.479 1.00 90.00 115 LYS A CA 1
ATOM 866 C C . LYS A 1 115 ? 6.191 1.088 2.565 1.00 90.00 115 LYS A C 1
ATOM 868 O O . LYS A 1 115 ? 6.585 0.145 1.881 1.00 90.00 115 LYS A O 1
ATOM 873 N N . THR A 1 116 ? 5.155 0.982 3.397 1.00 92.38 116 THR A N 1
ATOM 874 C CA . THR A 1 116 ? 4.394 -0.261 3.589 1.00 92.38 116 THR A CA 1
ATOM 875 C C . THR A 1 116 ? 3.571 -0.622 2.353 1.00 92.38 116 THR A C 1
ATOM 877 O O . THR A 1 116 ? 3.605 -1.774 1.924 1.00 92.38 116 THR A O 1
ATOM 880 N N . VAL A 1 117 ? 2.881 0.355 1.758 1.00 91.62 117 VAL A N 1
ATOM 881 C CA . VAL A 1 117 ? 2.095 0.210 0.527 1.00 91.62 117 VAL A CA 1
ATOM 882 C C . VAL A 1 117 ? 2.996 -0.277 -0.600 1.00 91.62 117 VAL A C 1
ATOM 884 O O . VAL A 1 117 ? 2.740 -1.341 -1.155 1.00 91.62 117 VAL A O 1
ATOM 887 N N . LEU A 1 118 ? 4.092 0.427 -0.893 1.00 91.19 118 LEU A N 1
ATOM 888 C CA . LEU A 1 118 ? 4.985 0.056 -1.993 1.00 91.19 118 LEU A CA 1
ATOM 889 C C . LEU A 1 118 ? 5.605 -1.329 -1.797 1.00 91.19 118 LEU A C 1
ATOM 891 O O . LEU A 1 118 ? 5.643 -2.109 -2.746 1.00 91.19 118 LEU A O 1
ATOM 895 N N . ARG A 1 119 ? 6.011 -1.681 -0.570 1.00 91.94 119 ARG A N 1
ATOM 896 C CA . ARG A 1 119 ? 6.540 -3.019 -0.271 1.00 91.94 119 ARG A CA 1
ATOM 897 C C . ARG A 1 119 ? 5.503 -4.116 -0.503 1.00 91.94 119 ARG A C 1
ATOM 899 O O . ARG A 1 119 ? 5.806 -5.102 -1.167 1.00 91.94 119 ARG A O 1
ATOM 906 N N . GLN A 1 120 ? 4.289 -3.957 0.023 1.00 92.81 120 GLN A N 1
ATOM 907 C CA . GLN A 1 120 ? 3.240 -4.967 -0.139 1.00 92.81 120 GLN A CA 1
ATOM 908 C C . GLN A 1 120 ? 2.760 -5.081 -1.586 1.00 92.81 120 GLN A C 1
ATOM 910 O O . GLN A 1 120 ? 2.400 -6.176 -2.017 1.00 92.81 120 GLN A O 1
ATOM 915 N N . LEU A 1 121 ? 2.761 -3.980 -2.342 1.00 91.38 121 LEU A N 1
ATOM 916 C CA . LEU A 1 121 ? 2.443 -4.002 -3.766 1.00 91.38 121 LEU A CA 1
ATOM 917 C C . LEU A 1 121 ? 3.543 -4.696 -4.578 1.00 91.38 121 LEU A C 1
ATOM 919 O O . LEU A 1 121 ? 3.226 -5.538 -5.413 1.00 91.38 121 LEU A O 1
ATOM 923 N N . ALA A 1 122 ? 4.818 -4.408 -4.299 1.00 90.81 122 ALA A N 1
ATOM 924 C CA . ALA A 1 122 ? 5.952 -5.078 -4.938 1.00 90.81 122 ALA A CA 1
ATOM 925 C C . ALA A 1 122 ? 5.915 -6.598 -4.708 1.00 90.81 122 ALA A C 1
ATOM 927 O O . ALA A 1 122 ? 6.007 -7.366 -5.663 1.00 90.81 122 ALA A O 1
ATOM 928 N N . GLN A 1 123 ? 5.654 -7.037 -3.470 1.00 91.12 123 GLN A N 1
ATOM 929 C CA . GLN A 1 123 ? 5.545 -8.462 -3.122 1.00 91.12 123 GLN A CA 1
ATOM 930 C C . GLN A 1 123 ? 4.404 -9.173 -3.856 1.00 91.12 123 GLN A C 1
ATOM 932 O O . GLN A 1 123 ? 4.436 -10.389 -4.052 1.00 91.12 123 GLN A O 1
ATOM 937 N N . GLN A 1 124 ? 3.367 -8.428 -4.239 1.00 90.31 124 GLN A N 1
ATOM 938 C CA . GLN A 1 124 ? 2.198 -8.961 -4.928 1.00 90.31 124 GLN A CA 1
ATOM 939 C C . GLN A 1 124 ? 2.304 -8.887 -6.454 1.00 90.31 124 GLN A C 1
ATOM 941 O O . GLN A 1 124 ? 1.493 -9.532 -7.118 1.00 90.31 124 GLN A O 1
ATOM 946 N N . ALA A 1 125 ? 3.272 -8.142 -6.995 1.00 89.94 125 ALA A N 1
ATOM 947 C CA . ALA A 1 125 ? 3.392 -7.877 -8.422 1.00 89.94 125 ALA A CA 1
ATOM 948 C C . ALA A 1 125 ? 3.714 -9.146 -9.221 1.00 89.94 125 ALA A C 1
ATOM 950 O O . ALA A 1 125 ? 4.690 -9.840 -8.938 1.00 89.94 125 ALA A O 1
ATOM 951 N N . ALA A 1 126 ? 2.915 -9.431 -10.250 1.00 89.31 126 ALA A N 1
ATOM 952 C CA . ALA A 1 126 ? 3.153 -10.534 -11.181 1.00 89.31 126 ALA A CA 1
ATOM 953 C C . ALA A 1 126 ? 4.252 -10.207 -12.209 1.00 89.31 126 ALA A C 1
ATOM 955 O O . ALA A 1 126 ? 4.931 -11.106 -12.723 1.00 89.31 126 ALA A O 1
ATOM 956 N N . GLN A 1 127 ? 4.440 -8.917 -12.490 1.00 87.38 127 GLN A N 1
ATOM 957 C CA . GLN A 1 127 ? 5.407 -8.396 -13.440 1.00 87.38 127 GLN A CA 1
ATOM 958 C C . GLN A 1 127 ? 6.073 -7.127 -12.908 1.00 87.38 127 GLN A C 1
ATOM 960 O O . GLN A 1 127 ? 5.435 -6.271 -12.298 1.00 87.38 127 GLN A O 1
ATOM 965 N N . VAL A 1 128 ? 7.360 -6.983 -13.206 1.00 87.12 128 VAL A N 1
ATOM 966 C CA . VAL A 1 128 ? 8.117 -5.751 -12.970 1.00 87.12 128 VAL A CA 1
ATOM 967 C C . VAL A 1 128 ? 8.353 -5.068 -14.308 1.00 87.12 128 VAL A C 1
ATOM 969 O O . VAL A 1 128 ? 8.816 -5.711 -15.246 1.00 87.12 128 VAL A O 1
ATOM 972 N N . SER A 1 129 ? 8.014 -3.788 -14.412 1.00 84.06 129 SER A N 1
ATOM 973 C CA . SER A 1 129 ? 8.303 -2.961 -15.580 1.00 84.06 129 SER A CA 1
ATOM 974 C C . SER A 1 129 ? 9.515 -2.080 -15.303 1.00 84.06 129 SER A C 1
ATOM 976 O O . SER A 1 129 ? 9.594 -1.408 -14.276 1.00 84.06 129 SER A O 1
ATOM 978 N N . VAL A 1 130 ? 10.459 -2.098 -16.236 1.00 77.69 130 VAL A N 1
ATOM 979 C CA . VAL A 1 130 ? 11.623 -1.222 -16.292 1.00 77.69 130 VAL A CA 1
ATOM 980 C C . VAL A 1 130 ? 11.454 -0.353 -17.527 1.00 77.69 130 VAL A C 1
ATOM 982 O O . VAL A 1 130 ? 11.462 -0.842 -18.661 1.00 77.69 130 VAL A O 1
ATOM 985 N N . GLY A 1 131 ? 11.311 0.944 -17.308 1.00 70.25 131 GLY A N 1
ATOM 986 C CA . GLY A 1 131 ? 11.316 1.905 -18.391 1.00 70.25 131 GLY A CA 1
ATOM 987 C C . GLY A 1 131 ? 12.738 2.256 -18.823 1.00 70.2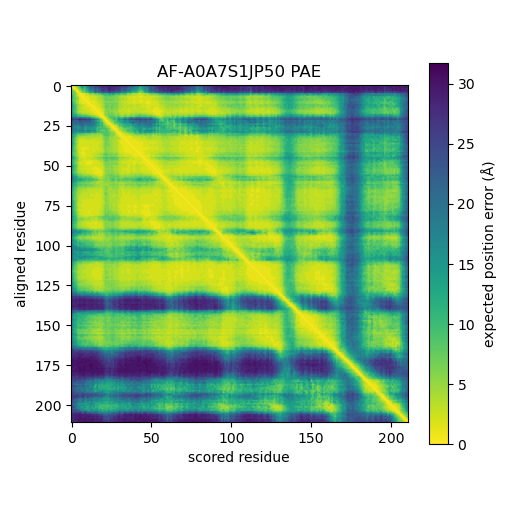5 131 GLY A C 1
ATOM 988 O O . GLY A 1 131 ? 13.567 2.637 -17.997 1.00 70.25 131 GLY A O 1
ATOM 989 N N . LEU A 1 132 ? 13.010 2.151 -20.122 1.00 63.22 132 LEU A N 1
ATOM 990 C CA . LEU A 1 132 ? 14.168 2.765 -20.766 1.00 63.22 132 LEU A CA 1
ATOM 991 C C . LEU A 1 132 ? 13.714 4.120 -21.306 1.00 63.22 132 LEU A C 1
ATOM 993 O O . LEU A 1 132 ? 12.806 4.185 -22.129 1.00 63.22 132 LEU A O 1
ATOM 997 N N . ASN A 1 133 ? 14.301 5.206 -20.830 1.00 58.75 133 ASN A N 1
ATOM 998 C CA . ASN A 1 133 ? 14.038 6.548 -21.332 1.00 58.75 133 ASN A CA 1
ATOM 999 C C . ASN A 1 133 ? 15.168 6.975 -22.273 1.00 58.75 133 ASN A C 1
ATOM 1001 O O . ASN A 1 133 ? 16.304 7.172 -21.856 1.00 58.75 133 ASN A O 1
ATOM 1005 N N . SER A 1 134 ? 14.849 7.158 -23.555 1.00 44.28 134 SER A N 1
ATOM 1006 C CA . SER A 1 134 ? 15.774 7.729 -24.548 1.00 44.28 134 SER A CA 1
ATOM 1007 C C . SER A 1 134 ? 16.017 9.232 -24.339 1.00 44.28 134 SER A C 1
ATOM 1009 O O . SER A 1 134 ? 16.983 9.787 -24.854 1.00 44.28 134 SER A O 1
ATOM 1011 N N . THR A 1 135 ? 15.132 9.895 -23.591 1.00 42.91 135 THR A N 1
ATOM 1012 C CA . THR A 1 135 ? 14.983 11.356 -23.496 1.00 42.91 135 THR A CA 1
ATOM 1013 C C . THR A 1 135 ? 15.499 11.966 -22.191 1.00 42.91 135 THR A C 1
ATOM 1015 O O . THR A 1 135 ? 15.258 13.143 -21.927 1.00 42.91 135 THR A O 1
ATOM 1018 N N . LEU A 1 136 ? 16.279 11.229 -21.392 1.00 46.19 136 LEU A N 1
ATOM 1019 C CA . LEU A 1 136 ? 17.033 11.792 -20.262 1.00 46.19 136 LEU A CA 1
ATOM 1020 C C . LEU A 1 136 ? 18.195 12.686 -20.735 1.00 46.19 136 LEU A C 1
ATOM 1022 O O . LEU A 1 136 ? 19.348 12.507 -20.370 1.00 46.19 136 LEU A O 1
ATOM 1026 N N . SER A 1 137 ? 17.923 13.694 -21.558 1.00 40.59 137 SER A N 1
ATOM 1027 C CA . SER A 1 137 ? 18.913 14.705 -21.943 1.00 40.59 137 SER A CA 1
ATOM 1028 C C . SER A 1 137 ? 19.370 15.572 -20.761 1.00 40.59 137 SER A C 1
ATOM 1030 O O . SER A 1 137 ? 20.300 16.363 -20.893 1.00 40.59 137 SER A O 1
ATOM 1032 N N . THR A 1 138 ? 18.759 15.402 -19.591 1.00 44.28 138 THR A N 1
ATOM 1033 C CA . THR A 1 138 ? 19.321 15.784 -18.299 1.00 44.28 138 THR A CA 1
ATOM 1034 C C . THR A 1 138 ? 19.775 14.519 -17.579 1.00 44.28 138 THR A C 1
ATOM 1036 O O . THR A 1 138 ? 18.997 13.561 -17.566 1.00 44.28 138 THR A O 1
ATOM 1039 N N . PRO A 1 139 ? 20.977 14.483 -16.965 1.00 42.59 139 PRO A N 1
ATOM 1040 C CA . PRO A 1 139 ? 21.324 13.399 -16.056 1.00 42.59 139 PRO A CA 1
ATOM 1041 C C . PRO A 1 139 ? 20.179 13.308 -15.054 1.00 42.59 139 PRO A C 1
ATOM 1043 O O . PRO A 1 139 ? 19.959 14.251 -14.302 1.00 42.59 139 PRO A O 1
ATOM 1046 N N . LEU A 1 140 ? 19.380 12.241 -15.125 1.00 51.16 140 LEU A N 1
ATOM 1047 C CA . LEU A 1 140 ? 18.403 11.983 -14.083 1.00 51.16 140 LEU A CA 1
ATOM 1048 C C . LEU A 1 140 ? 19.234 11.907 -12.815 1.00 51.16 140 LEU A C 1
ATOM 1050 O O . LEU A 1 140 ? 20.154 11.083 -12.752 1.00 51.16 140 LEU A O 1
ATOM 1054 N N . ASP A 1 141 ? 18.999 12.870 -11.926 1.00 54.81 141 ASP A N 1
ATOM 1055 C CA . ASP A 1 141 ? 19.821 13.115 -10.756 1.00 54.81 141 ASP A CA 1
ATOM 1056 C C . ASP A 1 141 ? 20.146 11.789 -10.081 1.00 54.81 141 ASP A C 1
ATOM 1058 O O . ASP A 1 141 ? 19.291 10.904 -9.966 1.00 54.81 141 ASP A O 1
ATOM 1062 N N . THR A 1 142 ? 21.409 11.642 -9.682 1.00 62.81 142 THR A N 1
ATOM 1063 C CA . THR A 1 142 ? 21.894 10.511 -8.894 1.00 62.81 142 THR A CA 1
ATOM 1064 C C . THR A 1 142 ? 20.810 10.092 -7.896 1.00 62.81 142 THR A C 1
ATOM 1066 O O . THR A 1 142 ? 20.342 10.959 -7.149 1.00 62.81 142 THR A O 1
ATOM 1069 N N . PRO A 1 143 ? 20.368 8.817 -7.892 1.00 67.81 143 PRO A N 1
ATOM 1070 C CA . PRO A 1 143 ? 19.220 8.393 -7.103 1.00 67.81 143 PRO A CA 1
ATOM 1071 C C . PRO A 1 143 ? 19.380 8.855 -5.657 1.00 67.81 143 PRO A C 1
ATOM 1073 O O . PRO A 1 143 ? 20.429 8.654 -5.037 1.00 67.81 143 PRO A O 1
ATOM 1076 N N . THR A 1 144 ? 18.352 9.520 -5.127 1.00 74.94 144 THR A N 1
ATOM 1077 C CA . THR A 1 144 ? 18.434 10.063 -3.769 1.00 74.94 144 THR A CA 1
ATOM 1078 C C . THR A 1 144 ? 18.569 8.924 -2.750 1.00 74.94 144 THR A C 1
ATOM 1080 O O . THR A 1 144 ? 18.067 7.819 -2.983 1.00 74.94 144 THR A O 1
ATOM 1083 N N . PRO A 1 145 ? 19.177 9.160 -1.573 1.00 78.69 145 PRO A N 1
ATOM 1084 C CA . PRO A 1 145 ? 19.251 8.144 -0.523 1.00 78.69 145 PRO A CA 1
ATOM 1085 C C . PRO A 1 145 ? 17.884 7.566 -0.127 1.00 78.69 145 PRO A C 1
ATOM 1087 O O . PRO A 1 145 ? 17.798 6.389 0.205 1.00 78.69 145 PRO A O 1
ATOM 1090 N N . ALA A 1 146 ? 16.813 8.365 -0.202 1.00 75.88 146 ALA A N 1
ATOM 1091 C CA . ALA A 1 146 ? 15.449 7.914 0.071 1.00 75.88 146 ALA A CA 1
ATOM 1092 C C . ALA A 1 146 ? 14.922 6.946 -1.003 1.00 75.88 146 ALA A C 1
ATOM 1094 O O . ALA A 1 146 ? 14.258 5.966 -0.665 1.00 75.88 146 ALA A O 1
ATOM 1095 N N . MET A 1 147 ? 15.245 7.190 -2.279 1.00 76.81 147 MET A N 1
ATOM 1096 C CA . MET A 1 147 ? 14.925 6.272 -3.378 1.00 76.81 147 MET A CA 1
ATOM 1097 C C . MET A 1 147 ? 15.675 4.946 -3.221 1.00 76.81 147 MET A C 1
ATOM 1099 O O . MET A 1 147 ? 15.073 3.887 -3.371 1.00 76.81 147 MET A O 1
ATOM 1103 N N . LEU A 1 148 ? 16.965 5.002 -2.871 1.00 79.12 148 LEU A N 1
ATOM 1104 C CA . LEU A 1 148 ? 17.800 3.816 -2.649 1.00 79.12 148 LEU A CA 1
ATOM 1105 C C . LEU A 1 148 ? 17.332 2.995 -1.438 1.00 79.12 148 LEU A C 1
ATOM 1107 O O . LEU A 1 148 ? 17.200 1.779 -1.540 1.00 79.12 148 LEU A O 1
ATOM 1111 N N . ASP A 1 149 ? 17.039 3.646 -0.306 1.00 82.62 149 ASP A N 1
ATOM 1112 C CA . ASP A 1 149 ? 16.487 2.995 0.896 1.00 82.62 149 ASP A CA 1
ATOM 1113 C C . ASP A 1 149 ? 15.181 2.258 0.586 1.00 82.62 149 ASP A C 1
ATOM 1115 O O . ASP A 1 149 ? 14.990 1.107 0.979 1.00 82.62 149 ASP A O 1
ATOM 1119 N N . LEU A 1 150 ? 14.290 2.907 -0.166 1.00 83.00 150 LEU A N 1
ATOM 1120 C CA . LEU A 1 150 ? 13.036 2.298 -0.569 1.00 83.00 150 LEU A CA 1
ATOM 1121 C C . LEU A 1 150 ? 13.265 1.124 -1.527 1.00 83.00 150 LEU A C 1
ATOM 1123 O O . LEU A 1 150 ? 12.696 0.063 -1.287 1.00 83.00 150 LEU A O 1
ATOM 1127 N N . ALA A 1 151 ? 14.096 1.297 -2.561 1.00 83.94 151 ALA A N 1
ATOM 1128 C CA . ALA A 1 151 ? 14.397 0.265 -3.555 1.00 83.94 151 ALA A CA 1
ATOM 1129 C C . ALA A 1 151 ? 14.951 -1.013 -2.908 1.00 83.94 151 ALA A C 1
ATOM 1131 O O . ALA A 1 151 ? 14.453 -2.100 -3.190 1.00 83.94 151 ALA A O 1
ATOM 1132 N N . ARG A 1 152 ? 15.889 -0.880 -1.958 1.00 84.69 152 ARG A N 1
ATOM 1133 C CA . ARG A 1 152 ? 16.427 -2.001 -1.160 1.00 84.69 152 ARG A CA 1
ATOM 1134 C C . ARG A 1 152 ? 15.363 -2.736 -0.347 1.00 84.69 152 ARG A C 1
ATOM 1136 O O . ARG A 1 152 ? 15.534 -3.896 0.009 1.00 84.69 152 ARG A O 1
ATOM 1143 N N . GLY A 1 153 ? 14.285 -2.043 0.011 1.00 85.06 153 GLY A N 1
ATOM 1144 C CA . GLY A 1 153 ? 13.182 -2.583 0.796 1.00 85.06 153 GLY A CA 1
ATOM 1145 C C . GLY A 1 153 ? 12.071 -3.234 -0.029 1.00 85.06 153 GLY A C 1
ATOM 1146 O O . GLY A 1 153 ? 11.096 -3.695 0.578 1.00 85.06 153 GLY A O 1
ATOM 1147 N N . LEU A 1 154 ? 12.171 -3.234 -1.364 1.00 89.88 154 LEU A N 1
ATOM 1148 C CA . LEU A 1 154 ? 11.213 -3.879 -2.259 1.00 89.88 154 LEU A CA 1
ATOM 1149 C C . LEU A 1 154 ? 11.629 -5.326 -2.529 1.00 89.88 154 LEU A C 1
ATOM 1151 O O . LEU A 1 154 ? 12.785 -5.616 -2.814 1.00 89.88 154 LEU A O 1
ATOM 1155 N N . ALA A 1 155 ? 10.654 -6.226 -2.474 1.00 90.38 155 ALA A N 1
ATOM 1156 C CA . ALA A 1 155 ? 10.809 -7.625 -2.845 1.00 90.38 155 ALA A CA 1
ATOM 1157 C C . ALA A 1 155 ? 9.704 -7.984 -3.835 1.00 90.38 155 ALA A C 1
ATOM 1159 O O . ALA A 1 155 ? 8.571 -7.536 -3.673 1.00 90.38 155 ALA A O 1
ATOM 1160 N N . PHE A 1 156 ? 10.032 -8.782 -4.847 1.00 89.94 156 PHE A N 1
ATOM 1161 C CA . PHE A 1 156 ? 9.142 -9.118 -5.960 1.00 89.94 156 PHE A CA 1
ATOM 1162 C C . PHE A 1 156 ? 8.858 -10.623 -5.996 1.00 89.94 156 PHE A C 1
ATOM 1164 O O . PHE A 1 156 ? 9.071 -11.295 -7.003 1.00 89.94 156 PHE A O 1
ATOM 1171 N N . ASP A 1 157 ? 8.394 -11.158 -4.866 1.00 88.62 157 ASP A N 1
ATOM 1172 C CA . ASP A 1 157 ? 8.295 -12.602 -4.605 1.00 88.62 157 ASP A CA 1
ATOM 1173 C C . ASP A 1 157 ? 7.397 -13.357 -5.600 1.00 88.62 157 ASP A C 1
ATOM 1175 O O . ASP A 1 157 ? 7.602 -14.543 -5.855 1.00 88.62 157 ASP A O 1
ATOM 1179 N N . LYS A 1 158 ? 6.391 -12.678 -6.167 1.00 89.56 158 LYS A N 1
ATOM 1180 C CA . LYS A 1 158 ? 5.459 -13.244 -7.157 1.00 89.56 158 LYS A CA 1
ATOM 1181 C C . LYS A 1 158 ? 5.803 -12.894 -8.603 1.00 89.56 158 LYS A C 1
ATOM 1183 O O . LYS A 1 158 ? 5.124 -13.376 -9.514 1.00 89.56 158 LYS A O 1
ATOM 1188 N N . A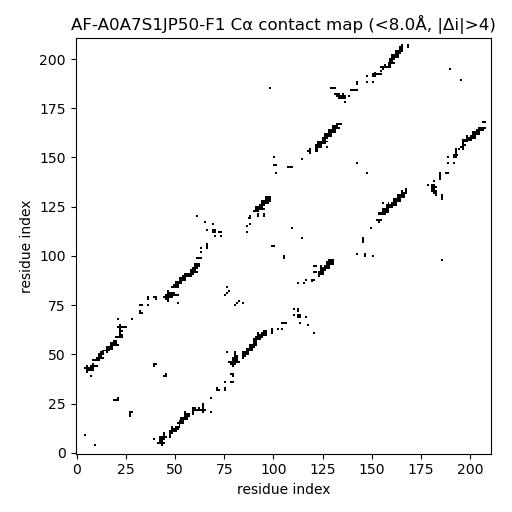LA A 1 159 ? 6.819 -12.065 -8.833 1.00 88.88 159 ALA A N 1
ATOM 1189 C CA . ALA A 1 159 ? 7.112 -11.588 -10.171 1.00 88.88 159 ALA A CA 1
ATOM 1190 C C . ALA A 1 159 ? 7.754 -12.698 -11.001 1.00 88.88 159 ALA A C 1
ATOM 1192 O O . ALA A 1 159 ? 8.855 -13.166 -10.718 1.00 88.88 159 ALA A O 1
ATOM 1193 N N . THR A 1 160 ? 7.071 -13.093 -12.073 1.00 89.06 160 THR A N 1
ATOM 1194 C CA . THR A 1 160 ? 7.560 -14.123 -13.005 1.00 89.06 160 THR A CA 1
ATOM 1195 C C . THR A 1 160 ? 8.082 -13.531 -14.307 1.00 89.06 160 THR A C 1
ATOM 1197 O O . THR A 1 160 ? 8.692 -14.249 -15.107 1.00 89.06 160 THR A O 1
ATOM 1200 N N . ARG A 1 161 ? 7.847 -12.230 -14.519 1.00 84.44 161 ARG A N 1
ATOM 1201 C CA . ARG A 1 161 ? 8.164 -11.499 -15.745 1.00 84.44 161 ARG A CA 1
ATOM 1202 C C . ARG A 1 161 ? 8.842 -10.174 -15.432 1.00 84.44 161 ARG A C 1
ATOM 1204 O O . ARG A 1 161 ? 8.389 -9.432 -14.560 1.00 84.44 161 ARG A O 1
ATOM 1211 N N . VAL A 1 162 ? 9.869 -9.855 -16.208 1.00 83.88 162 VAL A N 1
ATOM 1212 C CA . VAL A 1 162 ? 10.429 -8.504 -16.297 1.00 83.88 162 VAL A CA 1
ATOM 1213 C C . VAL A 1 162 ? 10.104 -7.963 -17.681 1.00 83.88 162 VAL A C 1
ATOM 1215 O O . VAL A 1 162 ? 10.458 -8.579 -18.686 1.00 83.88 162 VAL A O 1
ATOM 1218 N N . LEU A 1 163 ? 9.398 -6.839 -17.733 1.00 81.62 163 LEU A N 1
ATOM 1219 C CA . LEU A 1 163 ? 9.132 -6.091 -18.952 1.00 81.62 163 LEU A CA 1
ATOM 1220 C C . LEU A 1 163 ? 10.118 -4.936 -19.039 1.00 81.62 163 LEU A C 1
ATOM 1222 O O . LEU A 1 163 ? 10.179 -4.105 -18.142 1.00 81.62 163 LEU A O 1
ATOM 1226 N N . VAL A 1 164 ? 10.845 -4.867 -20.144 1.00 77.88 164 VAL A N 1
ATOM 1227 C CA . VAL A 1 164 ? 11.670 -3.717 -20.495 1.00 77.88 164 VAL A CA 1
ATOM 1228 C C . VAL A 1 164 ? 10.986 -3.017 -21.662 1.00 77.88 164 VAL A C 1
ATOM 1230 O O . VAL A 1 164 ? 10.814 -3.608 -22.731 1.00 77.88 164 VAL A O 1
ATOM 1233 N N . ALA A 1 165 ? 10.544 -1.781 -21.447 1.00 69.75 165 ALA A N 1
ATOM 1234 C CA . ALA A 1 165 ? 9.817 -1.002 -22.444 1.00 69.75 165 ALA A CA 1
ATOM 1235 C C . ALA A 1 165 ? 10.420 0.397 -22.586 1.00 69.75 165 ALA A C 1
ATOM 1237 O O . ALA A 1 165 ? 10.863 0.989 -21.604 1.00 69.75 165 ALA A O 1
ATOM 1238 N N . ASN A 1 166 ? 10.412 0.940 -23.806 1.00 64.38 166 ASN A N 1
ATOM 1239 C CA . ASN A 1 166 ? 10.688 2.359 -23.998 1.00 64.38 166 ASN A CA 1
ATOM 1240 C C . ASN A 1 166 ? 9.460 3.169 -23.546 1.00 64.38 166 ASN A C 1
ATOM 1242 O O . ASN A 1 166 ? 8.353 2.961 -24.048 1.00 64.38 166 ASN A O 1
ATOM 1246 N N . ILE A 1 167 ? 9.646 4.061 -22.573 1.00 55.44 167 ILE A N 1
ATOM 1247 C CA . ILE A 1 167 ? 8.551 4.836 -21.963 1.00 55.44 167 ILE A CA 1
ATOM 1248 C C . ILE A 1 167 ? 7.993 5.866 -22.954 1.00 55.44 167 ILE A C 1
ATOM 1250 O O . ILE A 1 167 ? 6.796 6.157 -22.926 1.00 55.44 167 ILE A O 1
ATOM 1254 N N . ASP A 1 168 ? 8.819 6.343 -23.895 1.00 53.75 168 ASP A N 1
ATOM 1255 C CA . ASP A 1 168 ? 8.393 7.271 -24.951 1.00 53.75 168 ASP A CA 1
ATOM 1256 C C . ASP A 1 168 ? 7.278 6.647 -25.825 1.00 53.75 168 ASP A C 1
ATOM 1258 O O . ASP A 1 168 ? 6.449 7.342 -26.406 1.00 53.75 168 ASP A O 1
ATOM 1262 N N . SER A 1 169 ? 7.195 5.312 -25.881 1.00 45.88 169 SER A N 1
ATOM 1263 C CA . SER A 1 169 ? 6.193 4.575 -26.660 1.00 45.88 169 SER A CA 1
ATOM 1264 C C . SER A 1 169 ? 4.825 4.431 -25.976 1.00 45.88 169 SER A C 1
ATOM 1266 O O . SER A 1 169 ? 3.865 4.017 -26.638 1.00 45.88 169 SER A O 1
ATOM 1268 N N . LEU A 1 170 ? 4.733 4.717 -24.670 1.00 44.47 170 LEU A N 1
ATOM 1269 C CA . LEU A 1 170 ? 3.493 4.639 -23.880 1.00 44.47 170 LEU A CA 1
ATOM 1270 C C . LEU A 1 170 ? 2.782 5.997 -23.761 1.00 44.47 170 LEU A C 1
ATOM 1272 O O . LEU A 1 170 ? 1.590 6.038 -23.465 1.00 44.47 170 LEU A O 1
ATOM 1276 N N . LEU A 1 171 ? 3.487 7.093 -24.051 1.00 43.75 171 LEU A N 1
ATOM 1277 C CA . LEU A 1 171 ? 2.978 8.463 -24.047 1.00 43.75 171 LEU A CA 1
ATOM 1278 C C . LEU A 1 171 ? 3.028 9.011 -25.484 1.00 43.75 171 LEU A C 1
ATOM 1280 O O . LEU A 1 171 ? 4.002 9.632 -25.890 1.00 43.75 171 LEU A O 1
ATOM 1284 N N . GLN A 1 172 ? 2.003 8.754 -26.303 1.00 37.47 172 GLN A N 1
ATOM 1285 C CA . GLN A 1 172 ? 1.959 9.287 -27.673 1.00 37.47 172 GLN A CA 1
ATOM 1286 C C . GLN A 1 172 ? 1.867 10.828 -27.682 1.00 37.47 172 GLN A C 1
ATOM 1288 O O . GLN A 1 172 ? 0.792 11.390 -27.484 1.00 37.47 172 GLN A O 1
ATOM 1293 N N . ALA A 1 173 ? 2.973 11.499 -28.010 1.00 36.28 173 ALA A N 1
ATOM 1294 C CA . ALA A 1 173 ? 3.022 12.866 -28.541 1.00 36.28 173 ALA A CA 1
ATOM 1295 C C . ALA A 1 173 ? 4.016 12.923 -29.729 1.00 36.28 173 ALA A C 1
ATOM 1297 O O . ALA A 1 173 ? 4.965 12.137 -29.754 1.00 36.28 173 ALA A O 1
ATOM 1298 N N . PRO A 1 174 ? 3.797 13.775 -30.754 1.00 42.59 174 PRO A N 1
ATOM 1299 C CA . PRO A 1 174 ? 4.546 13.711 -32.008 1.00 42.59 174 PRO A CA 1
ATOM 1300 C C . PRO A 1 174 ? 5.985 14.237 -31.885 1.00 42.59 174 PRO A C 1
ATOM 1302 O O . PRO A 1 174 ? 6.286 15.127 -31.094 1.00 42.59 174 PRO A O 1
ATOM 1305 N N . ALA A 1 175 ? 6.850 13.640 -32.707 1.00 42.06 175 ALA A N 1
ATOM 1306 C CA . ALA A 1 175 ? 8.301 13.547 -32.578 1.00 42.06 175 ALA A CA 1
ATOM 1307 C C . ALA A 1 175 ? 9.105 14.862 -32.636 1.00 42.06 175 ALA A C 1
ATOM 1309 O O . ALA A 1 175 ? 8.827 15.755 -33.437 1.00 42.06 175 ALA A O 1
ATOM 1310 N N . ALA A 1 176 ? 10.205 14.879 -31.875 1.00 43.50 176 ALA A N 1
ATOM 1311 C CA . ALA A 1 176 ? 11.389 15.721 -32.070 1.00 43.50 176 ALA A CA 1
ATOM 1312 C C . ALA A 1 176 ? 12.627 14.812 -32.317 1.00 43.50 176 ALA A C 1
ATOM 1314 O O . ALA A 1 176 ? 12.595 13.647 -31.916 1.00 43.50 176 ALA A O 1
ATOM 1315 N N . PRO A 1 177 ? 13.683 15.287 -33.015 1.00 41.72 177 PRO A N 1
ATOM 1316 C CA . PRO A 1 177 ? 14.750 14.439 -33.572 1.00 41.72 177 PRO A CA 1
ATOM 1317 C C . PRO A 1 177 ? 15.699 13.832 -32.514 1.00 41.72 177 PRO A C 1
ATOM 1319 O O . PRO A 1 177 ? 15.831 14.394 -31.425 1.00 41.72 177 PRO A O 1
ATOM 1322 N N . PRO A 1 178 ? 16.395 12.715 -32.828 1.00 43.62 178 PRO A N 1
ATOM 1323 C CA . PRO A 1 178 ? 17.138 11.936 -31.841 1.00 43.62 178 PRO A CA 1
ATOM 1324 C C . PRO A 1 178 ? 18.479 12.589 -31.466 1.00 43.62 178 PRO A C 1
ATOM 1326 O O . PRO A 1 178 ? 19.303 12.901 -32.325 1.00 43.62 178 PRO A O 1
ATOM 1329 N N . ALA A 1 179 ? 18.708 12.748 -30.161 1.00 42.38 179 ALA A N 1
ATOM 1330 C CA . ALA A 1 179 ? 19.985 13.114 -29.539 1.00 42.38 179 ALA A CA 1
ATOM 1331 C C . ALA A 1 179 ? 20.557 11.903 -28.754 1.00 42.38 179 ALA A C 1
ATOM 1333 O O . ALA A 1 179 ? 19.790 11.005 -28.403 1.00 42.38 179 ALA A O 1
ATOM 1334 N N . PRO A 1 180 ? 21.885 11.815 -28.509 1.00 39.84 180 PRO A N 1
ATOM 1335 C CA . PRO A 1 180 ? 22.528 10.578 -28.055 1.00 39.84 180 PRO A CA 1
ATOM 1336 C C . PRO A 1 180 ? 22.316 10.269 -26.556 1.00 39.84 180 PRO A C 1
ATOM 1338 O O . PRO A 1 180 ? 22.109 11.160 -25.739 1.00 39.84 180 PRO A O 1
ATOM 1341 N N . ALA A 1 181 ? 22.390 8.969 -26.249 1.00 53.34 181 ALA A N 1
ATOM 1342 C CA . ALA A 1 181 ? 21.922 8.223 -25.068 1.00 53.34 181 ALA A CA 1
ATOM 1343 C C . ALA A 1 181 ? 22.238 8.749 -23.648 1.00 53.34 181 ALA A C 1
ATOM 1345 O O . ALA A 1 181 ? 23.352 9.208 -23.383 1.00 53.34 181 ALA A O 1
ATOM 1346 N N . PRO A 1 182 ? 21.325 8.467 -22.689 1.00 44.81 182 PRO A N 1
ATOM 1347 C CA . PRO A 1 182 ? 21.742 7.970 -21.364 1.00 44.81 182 PRO A CA 1
ATOM 1348 C C . PRO A 1 182 ? 20.788 6.923 -20.732 1.00 44.81 182 PRO A C 1
ATOM 1350 O O . PRO A 1 182 ? 19.584 6.938 -20.950 1.00 44.81 182 PRO A O 1
ATOM 1353 N N . GLY A 1 183 ? 21.331 6.017 -19.901 1.00 46.19 183 GLY A N 1
ATOM 1354 C CA . GLY A 1 183 ? 20.582 4.910 -19.265 1.00 46.19 183 GLY A CA 1
ATOM 1355 C C . GLY A 1 183 ? 21.068 4.495 -17.863 1.00 46.19 183 GLY A C 1
ATOM 1356 O O . GLY A 1 183 ? 20.821 3.374 -17.433 1.00 46.19 183 GLY A O 1
ATOM 1357 N N . LEU A 1 184 ? 21.792 5.360 -17.142 1.00 50.19 184 LEU A N 1
ATOM 1358 C CA . LEU A 1 184 ? 22.530 4.989 -15.917 1.00 50.19 184 LEU A CA 1
ATOM 1359 C C . LEU A 1 184 ? 21.678 4.881 -14.634 1.00 50.19 184 LEU A C 1
ATOM 1361 O O . LEU A 1 184 ? 21.983 4.063 -13.770 1.00 50.19 184 LEU A O 1
ATOM 1365 N N . ALA A 1 185 ? 20.602 5.662 -14.495 1.00 53.00 185 ALA A N 1
ATOM 1366 C CA . ALA A 1 185 ? 19.833 5.722 -13.244 1.00 53.00 185 ALA A CA 1
ATOM 1367 C C . ALA A 1 185 ? 18.949 4.483 -13.003 1.00 53.00 185 ALA A C 1
ATOM 1369 O O . ALA A 1 185 ? 18.823 4.016 -11.872 1.00 53.00 185 ALA A O 1
ATOM 1370 N N . ALA A 1 186 ? 18.351 3.922 -14.061 1.00 58.09 186 ALA A N 1
ATOM 1371 C CA . ALA A 1 186 ? 17.562 2.690 -13.965 1.00 58.09 186 ALA A CA 1
ATOM 1372 C C . ALA A 1 186 ? 18.436 1.497 -13.557 1.00 58.09 186 ALA A C 1
ATOM 1374 O O . ALA A 1 186 ? 18.028 0.694 -12.722 1.00 58.09 186 ALA A O 1
ATOM 1375 N N . VAL A 1 187 ? 19.663 1.434 -14.080 1.00 60.22 187 VAL A N 1
ATOM 1376 C CA . VAL A 1 187 ? 20.630 0.377 -13.759 1.00 60.22 187 VAL A CA 1
ATOM 1377 C C . VAL A 1 187 ? 21.016 0.414 -12.280 1.00 60.22 187 VAL A C 1
ATOM 1379 O O . VAL A 1 187 ? 20.937 -0.617 -11.621 1.00 60.22 187 VAL A O 1
ATOM 1382 N N . ALA A 1 188 ? 21.323 1.591 -11.726 1.00 61.56 188 ALA A N 1
ATOM 1383 C CA . ALA A 1 188 ? 21.688 1.725 -10.312 1.00 61.56 188 ALA A CA 1
ATOM 1384 C C . ALA A 1 188 ? 20.564 1.286 -9.351 1.00 61.56 188 ALA A C 1
ATOM 1386 O O . ALA A 1 188 ? 20.829 0.659 -8.331 1.00 61.56 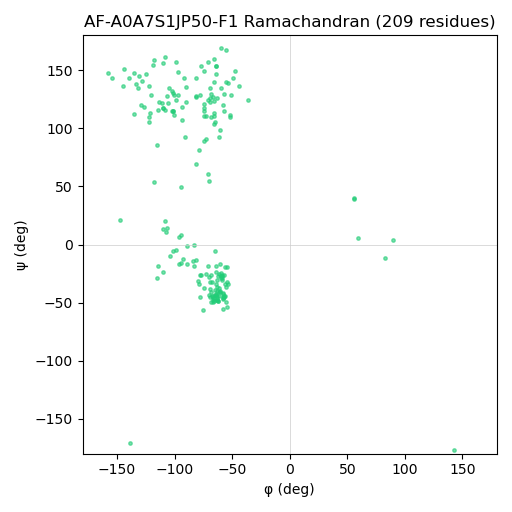188 ALA A O 1
ATOM 1387 N N . ILE A 1 189 ? 19.296 1.570 -9.677 1.00 61.44 189 ILE A N 1
ATOM 1388 C CA . ILE A 1 189 ? 18.153 1.102 -8.872 1.00 61.44 189 ILE A CA 1
ATOM 1389 C C . ILE A 1 189 ? 18.007 -0.418 -8.970 1.00 61.44 189 ILE A C 1
ATOM 1391 O O . ILE A 1 189 ? 17.754 -1.071 -7.963 1.00 61.44 189 ILE A O 1
ATOM 1395 N N . ILE A 1 190 ? 18.192 -0.993 -10.162 1.00 65.12 190 ILE A N 1
ATOM 1396 C CA . ILE A 1 190 ? 18.117 -2.444 -10.365 1.00 65.12 190 ILE A CA 1
ATOM 1397 C C . ILE A 1 190 ? 19.209 -3.181 -9.589 1.00 65.12 190 ILE A C 1
ATOM 1399 O O . ILE A 1 190 ? 18.924 -4.219 -8.997 1.00 65.12 190 ILE A O 1
ATOM 1403 N N . GLU A 1 191 ? 20.427 -2.642 -9.544 1.00 66.31 191 GLU A N 1
ATOM 1404 C CA . GLU A 1 191 ? 21.530 -3.228 -8.773 1.00 66.31 191 GLU A CA 1
ATOM 1405 C C . GLU A 1 191 ? 21.254 -3.255 -7.262 1.00 66.31 191 GLU A C 1
ATOM 1407 O O . GLU A 1 191 ? 21.691 -4.176 -6.571 1.00 66.31 191 GLU A O 1
ATOM 1412 N N . GLU A 1 192 ? 20.492 -2.286 -6.756 1.00 71.12 192 GLU A N 1
ATOM 1413 C CA . GLU A 1 192 ? 20.142 -2.157 -5.336 1.00 71.12 192 GLU A CA 1
ATOM 1414 C C . GLU A 1 192 ? 18.941 -3.026 -4.930 1.00 71.12 192 GLU A C 1
ATOM 1416 O O . GLU A 1 192 ? 18.763 -3.343 -3.752 1.00 71.12 192 GLU A O 1
ATOM 1421 N N . MET A 1 193 ? 18.139 -3.471 -5.900 1.00 65.50 193 MET A N 1
ATOM 1422 C CA . MET A 1 193 ? 17.070 -4.451 -5.700 1.00 65.50 193 MET A CA 1
ATOM 1423 C C . MET A 1 193 ? 17.651 -5.871 -5.702 1.00 65.50 193 MET A C 1
ATOM 1425 O O . MET A 1 193 ? 17.457 -6.658 -6.629 1.00 65.50 193 MET A O 1
ATOM 1429 N N . GLN A 1 194 ? 18.410 -6.202 -4.661 1.00 61.34 194 GLN A N 1
ATOM 1430 C CA . GLN A 1 194 ? 18.873 -7.564 -4.404 1.00 61.34 194 GLN A CA 1
ATOM 1431 C C . GLN A 1 194 ? 17.951 -8.248 -3.378 1.00 61.34 194 GLN A C 1
ATOM 1433 O O . GLN A 1 194 ? 17.754 -7.699 -2.293 1.00 61.34 194 GLN A O 1
ATOM 1438 N N . PRO A 1 195 ? 17.435 -9.463 -3.653 1.00 60.47 195 PRO A N 1
ATOM 1439 C CA . PRO A 1 195 ? 17.623 -10.244 -4.876 1.00 60.47 195 PRO A CA 1
ATOM 1440 C C . PRO A 1 195 ? 16.694 -9.799 -6.018 1.00 60.47 195 PRO A C 1
ATOM 1442 O O . PRO A 1 195 ? 15.516 -9.507 -5.809 1.00 60.47 195 PRO A O 1
ATOM 1445 N N . ILE A 1 196 ? 17.228 -9.836 -7.244 1.00 60.78 196 ILE A N 1
ATOM 1446 C CA . ILE A 1 196 ? 16.454 -9.695 -8.487 1.00 60.78 196 ILE A CA 1
ATOM 1447 C C . ILE A 1 196 ? 15.316 -10.734 -8.465 1.00 60.78 196 ILE A C 1
ATOM 1449 O O . ILE A 1 196 ? 15.559 -11.872 -8.043 1.00 60.78 196 ILE A O 1
ATOM 1453 N N . PRO A 1 197 ? 14.087 -10.388 -8.904 1.00 66.12 197 PRO A N 1
ATOM 1454 C CA . PRO A 1 197 ? 12.987 -11.347 -8.979 1.00 66.12 197 PRO A CA 1
ATOM 1455 C C . PRO A 1 197 ? 13.416 -12.633 -9.690 1.00 66.12 197 PRO A C 1
ATOM 1457 O O . PRO A 1 197 ? 14.157 -12.577 -10.673 1.00 66.12 197 PRO A O 1
ATOM 1460 N N . GLN A 1 198 ? 12.918 -13.790 -9.236 1.00 70.50 198 GLN A N 1
ATOM 1461 C CA . GLN A 1 198 ? 13.095 -15.074 -9.929 1.00 70.50 198 GLN A CA 1
ATOM 1462 C C . GLN A 1 198 ? 12.251 -15.117 -11.213 1.00 70.50 198 GLN A C 1
ATOM 1464 O O . GLN A 1 198 ? 11.344 -15.932 -11.382 1.00 70.50 198 GLN A O 1
ATOM 1469 N N . ALA A 1 199 ? 12.530 -14.190 -12.122 1.00 71.81 199 ALA A N 1
ATOM 1470 C CA . ALA A 1 199 ? 11.807 -14.041 -13.358 1.00 71.81 199 ALA A CA 1
ATOM 1471 C C . ALA A 1 199 ? 12.110 -15.230 -14.271 1.00 71.81 199 ALA A C 1
ATOM 1473 O O . ALA A 1 199 ? 13.256 -15.536 -14.591 1.00 71.81 199 ALA A O 1
ATOM 1474 N N . SER A 1 200 ? 11.043 -15.883 -14.716 1.00 76.75 200 SER A N 1
ATOM 1475 C CA . SER A 1 200 ? 11.096 -16.954 -15.711 1.00 76.75 200 SER A CA 1
ATOM 1476 C C . SER A 1 200 ? 11.120 -16.425 -17.149 1.00 76.75 200 SER A C 1
ATOM 1478 O O . SER A 1 200 ? 11.416 -17.176 -18.075 1.00 76.75 200 SER A O 1
ATOM 1480 N N . ALA A 1 201 ? 10.801 -15.140 -17.344 1.00 74.06 201 ALA A N 1
ATOM 1481 C CA . ALA A 1 201 ? 10.753 -14.507 -18.653 1.00 74.06 201 ALA A CA 1
ATOM 1482 C C . ALA A 1 201 ? 11.212 -13.043 -18.605 1.00 74.06 201 ALA A C 1
ATOM 1484 O O . ALA A 1 201 ? 10.787 -12.265 -17.747 1.00 74.06 201 ALA A O 1
ATOM 1485 N N . LEU A 1 202 ? 12.028 -12.670 -19.590 1.00 75.50 202 LEU A N 1
ATOM 1486 C CA . LEU A 1 202 ? 12.348 -11.290 -19.938 1.00 75.50 202 LEU A CA 1
ATOM 1487 C C . LEU A 1 202 ? 11.593 -10.946 -21.224 1.00 75.50 202 LEU A C 1
ATOM 1489 O O . LEU A 1 202 ? 11.763 -11.616 -22.242 1.00 75.50 202 LEU A O 1
ATOM 1493 N N . VAL A 1 203 ? 10.754 -9.917 -21.174 1.00 72.81 203 VAL A N 1
ATOM 1494 C CA . VAL A 1 203 ? 10.014 -9.407 -22.329 1.00 72.81 203 VAL A CA 1
ATOM 1495 C C . VAL A 1 203 ? 10.589 -8.047 -22.686 1.00 72.81 203 VAL A C 1
ATOM 1497 O O . VAL A 1 203 ? 10.521 -7.114 -21.891 1.00 72.81 203 VAL A O 1
ATOM 1500 N N . ILE A 1 204 ? 11.144 -7.932 -23.888 1.00 70.69 204 ILE A N 1
ATOM 1501 C CA . ILE A 1 204 ? 11.594 -6.657 -24.443 1.00 70.69 204 ILE A CA 1
ATOM 1502 C C . ILE A 1 204 ? 10.509 -6.203 -25.413 1.00 70.69 204 ILE A C 1
ATOM 1504 O O . ILE A 1 204 ? 10.276 -6.847 -26.435 1.00 70.69 204 ILE A O 1
ATOM 1508 N N . SER A 1 205 ? 9.796 -5.133 -25.069 1.00 59.97 205 SER A N 1
ATOM 1509 C CA . SER A 1 205 ? 8.768 -4.575 -25.944 1.00 59.97 205 SER A CA 1
ATOM 1510 C C . SER A 1 205 ? 9.395 -3.518 -26.843 1.00 59.97 205 SER A C 1
ATOM 1512 O O . SER A 1 205 ? 9.454 -2.339 -26.491 1.00 59.97 205 SER A O 1
ATOM 1514 N N . GLU A 1 206 ? 9.827 -3.931 -28.034 1.00 48.66 206 GLU A N 1
ATOM 1515 C CA . GLU A 1 206 ? 10.188 -3.002 -29.099 1.00 48.66 206 GLU A CA 1
ATOM 1516 C C . GLU A 1 206 ? 8.926 -2.357 -29.686 1.00 48.66 206 GLU A C 1
ATOM 1518 O O . GLU A 1 206 ? 8.342 -2.809 -30.666 1.00 48.66 206 GLU A O 1
ATOM 1523 N N . ARG A 1 207 ? 8.536 -1.214 -29.128 1.00 44.28 207 ARG A N 1
ATOM 1524 C CA . ARG A 1 207 ? 8.120 -0.098 -29.985 1.00 44.28 207 ARG A CA 1
ATOM 1525 C C . ARG A 1 207 ? 9.325 0.815 -30.208 1.00 44.28 207 ARG A C 1
ATOM 1527 O O . ARG A 1 207 ? 9.264 2.021 -30.014 1.00 44.28 207 ARG A O 1
ATOM 1534 N N . MET A 1 208 ? 10.445 0.206 -30.596 1.00 38.88 208 MET A N 1
ATOM 1535 C CA . MET A 1 208 ? 11.596 0.906 -31.147 1.00 38.88 208 MET A CA 1
ATOM 1536 C C . MET A 1 208 ? 11.258 1.208 -32.604 1.00 38.88 208 MET A C 1
ATOM 1538 O O . MET A 1 208 ? 11.588 0.443 -33.504 1.00 38.88 208 MET A O 1
ATOM 1542 N N . THR A 1 209 ? 10.503 2.276 -32.856 1.00 33.19 209 THR A N 1
ATOM 1543 C CA . THR A 1 209 ? 10.369 2.763 -34.229 1.00 33.19 209 THR A CA 1
ATOM 1544 C C . THR A 1 209 ? 11.731 3.262 -34.677 1.00 33.19 209 THR A C 1
ATOM 1546 O O . THR A 1 209 ? 12.172 4.336 -34.275 1.00 33.19 209 THR A O 1
ATOM 1549 N N . ALA A 1 210 ? 12.388 2.447 -35.498 1.00 31.41 210 ALA A N 1
ATOM 1550 C CA . ALA A 1 210 ? 13.398 2.905 -36.426 1.00 31.41 210 ALA A CA 1
ATOM 1551 C C . ALA A 1 210 ? 12.765 3.958 -37.350 1.00 31.41 210 ALA A C 1
ATOM 1553 O O . ALA A 1 210 ? 11.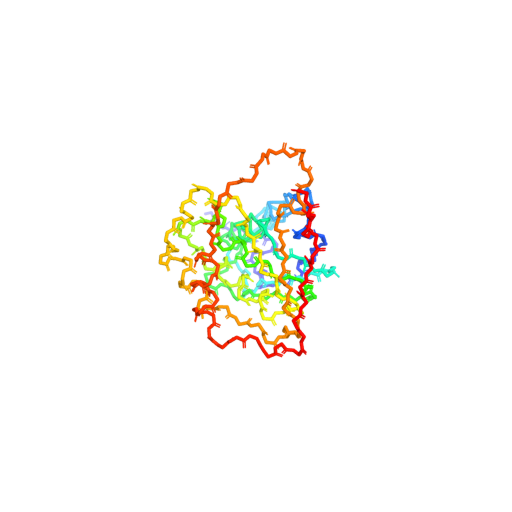793 3.664 -38.051 1.00 31.41 210 ALA A O 1
ATOM 1554 N N . ALA A 1 211 ? 13.317 5.166 -37.327 1.00 28.70 211 ALA A N 1
ATOM 1555 C CA . ALA A 1 211 ? 13.281 6.130 -38.419 1.00 28.70 211 ALA A CA 1
ATOM 1556 C C . ALA A 1 211 ? 14.548 6.985 -38.333 1.00 28.70 211 ALA A C 1
ATOM 1558 O O . ALA A 1 211 ? 14.773 7.580 -37.255 1.00 28.70 211 ALA A O 1
#

Radius of gyration: 19.87 Å; Cα contacts (8 Å, |Δi|>4): 377; chains: 1; bounding box: 44×34×69 Å

Solvent-accessible surface area (backbone atoms only — not comparable to full-atom values): 11787 Å² total; per-residue (Å²): 132,84,79,75,66,31,96,32,34,80,40,45,67,68,75,62,49,75,41,57,59,52,39,81,38,71,79,73,54,61,58,59,46,59,53,53,43,51,54,39,46,76,31,32,19,58,43,32,20,60,46,46,40,37,28,39,75,43,74,30,41,50,40,71,52,52,55,59,55,26,50,45,50,45,55,35,40,67,54,29,22,34,87,88,48,52,75,46,79,44,59,50,24,44,34,35,37,56,55,45,66,73,36,92,82,50,62,87,72,73,48,74,51,39,55,49,51,53,27,53,45,31,37,40,8,38,22,40,34,42,56,46,51,70,76,47,87,52,81,68,69,75,78,48,71,62,45,51,56,49,39,48,60,42,44,33,81,50,16,40,32,36,38,41,33,51,47,70,68,77,55,90,71,88,86,78,83,92,68,86,80,49,71,66,62,61,52,57,51,54,70,46,26,62,75,66,54,77,48,82,40,80,43,74,51,80,72,72,78,87,126